Protein AF-A0A1I7SE46-F1 (afdb_monomer)

Secondary structure (DSSP, 8-state):
--PPPHHHHHHHHHHHHHHHHHHHHHHHHHHHHHHHHHHHHHHHHHHHHHHHHHHHHHHHHHHHHHHHHHHHHHHHHHHHHHHHHHHHHHHHHHHHHHHHHHHHHHHHHHHHHHHHHHHHHHHHHHHHHHHHHHHHHTS----PPPPPTTT--TTS-STT-SS---HHHHHHHTTTS-TTT-SSS-GGG-------TTT-SSS-GGG-TTTT--SS--------------------

Mean predicted aligned error: 17.61 Å

pLDDT: mean 86.03, std 17.75, range [32.47, 98.69]

Sequence (236 aa):
MSGPSTSDAIKILQRENQKLRQQLESLSAAASSSYSAQSQLEEEAQHLRETLDEARRTRRILTQDNDRCNRDIQALREALRQQQRASAEEMAQLEEQVQQLAASLRIEEDIHRQTQLRLEASEALVNSLRHNLDQEMRRPHKIPRQPCLYCSSPHHNPLDCTTVTDRAVRRQLIGDRCVNCLGSHDITGCPSRKTCLHCQAWHHTSLCPLGDSSSDLRDVPGPSRSSGPGDRYTSS

Radius of gyration: 75.97 Å; Cα contacts (8 Å, |Δi|>4): 105; chains: 1; bounding box: 142×59×197 Å

Structure (mmCIF, N/CA/C/O backbone):
data_AF-A0A1I7SE46-F1
#
_entry.id   AF-A0A1I7SE46-F1
#
loop_
_atom_site.group_PDB
_atom_site.id
_atom_site.type_symbol
_atom_site.label_atom_id
_atom_site.label_alt_id
_atom_site.label_comp_id
_atom_site.label_asym_id
_atom_site.label_entity_id
_atom_site.label_seq_id
_atom_site.pdbx_PDB_ins_code
_atom_site.Cartn_x
_atom_site.Cartn_y
_atom_site.Cartn_z
_atom_site.occupancy
_atom_site.B_iso_or_equiv
_atom_site.auth_seq_id
_atom_site.auth_comp_id
_atom_site.auth_asym_id
_atom_site.auth_atom_id
_atom_site.pdbx_PDB_model_num
ATOM 1 N N . MET A 1 1 ? -78.259 -16.997 102.651 1.00 46.22 1 MET A N 1
ATOM 2 C CA . MET A 1 1 ? -77.319 -17.609 101.686 1.00 46.22 1 MET A CA 1
ATOM 3 C C . MET A 1 1 ? -75.918 -17.302 102.176 1.00 46.22 1 MET A C 1
ATOM 5 O O . MET A 1 1 ? -75.662 -16.140 102.468 1.00 46.22 1 MET A O 1
ATOM 9 N N . SER A 1 2 ? -75.054 -18.301 102.344 1.00 51.88 2 SER A N 1
ATOM 10 C CA . SER A 1 2 ? -73.696 -18.075 102.854 1.00 51.88 2 SER A CA 1
ATOM 11 C C . SER A 1 2 ? -72.790 -17.617 101.715 1.00 51.88 2 SER A C 1
ATOM 13 O O . SER A 1 2 ? -72.585 -18.368 100.764 1.00 51.88 2 SER A O 1
ATOM 15 N N . GLY A 1 3 ? -72.275 -16.388 101.792 1.00 57.88 3 GLY A N 1
ATOM 16 C CA . GLY A 1 3 ? -71.237 -15.923 100.869 1.00 57.88 3 GLY A CA 1
ATOM 17 C C . GLY A 1 3 ? -69.944 -16.735 101.035 1.00 57.88 3 GLY A C 1
ATOM 18 O O . GLY A 1 3 ? -69.731 -17.315 102.105 1.00 57.88 3 GLY A O 1
ATOM 19 N N . PRO A 1 4 ? -69.080 -16.802 100.006 1.00 57.72 4 PRO A N 1
ATOM 20 C CA . PRO A 1 4 ? -67.806 -17.505 100.106 1.00 57.72 4 PRO A CA 1
ATOM 21 C C . PRO A 1 4 ? -66.949 -16.915 101.231 1.00 57.72 4 PRO A C 1
ATOM 23 O O . PRO A 1 4 ? -66.887 -15.697 101.405 1.00 57.72 4 PRO A O 1
ATOM 26 N N . SER A 1 5 ? -66.265 -17.782 101.980 1.00 73.00 5 SER A N 1
ATOM 27 C CA . SER A 1 5 ? -65.307 -17.347 102.997 1.00 73.00 5 SER A CA 1
ATOM 28 C C . SER A 1 5 ? -64.206 -16.505 102.350 1.00 73.00 5 SER A C 1
ATOM 30 O O . SER A 1 5 ? -63.736 -16.819 101.252 1.00 73.00 5 SER A O 1
ATOM 32 N N . THR A 1 6 ? -63.743 -15.463 103.043 1.00 78.06 6 THR A N 1
ATOM 33 C CA . THR A 1 6 ? -62.653 -14.594 102.565 1.00 78.06 6 THR A CA 1
ATOM 34 C C . THR A 1 6 ? -61.394 -15.396 102.220 1.00 78.06 6 THR A C 1
ATOM 36 O O . THR A 1 6 ? -60.708 -15.076 101.252 1.00 78.06 6 THR A O 1
ATOM 39 N N . SER A 1 7 ? -61.142 -16.499 102.936 1.00 80.75 7 SER A N 1
ATOM 40 C CA . SER A 1 7 ? -60.060 -17.450 102.645 1.00 80.75 7 SER A CA 1
ATOM 41 C C . SER A 1 7 ? -60.150 -18.060 101.239 1.00 80.75 7 SER A C 1
ATOM 43 O O . SER A 1 7 ? -59.124 -18.244 100.587 1.00 80.75 7 SER A O 1
ATOM 45 N N . ASP A 1 8 ? -61.350 -18.365 100.746 1.00 82.88 8 ASP A N 1
ATOM 46 C CA . ASP A 1 8 ? -61.536 -19.036 99.455 1.00 82.88 8 ASP A CA 1
ATOM 47 C C . ASP A 1 8 ? -61.508 -18.051 98.284 1.00 82.88 8 ASP A C 1
ATOM 49 O O . ASP A 1 8 ? -60.910 -18.351 97.250 1.00 82.88 8 ASP A O 1
ATOM 53 N N . ALA A 1 9 ? -62.025 -16.833 98.482 1.00 84.25 9 ALA A N 1
ATOM 54 C CA . ALA A 1 9 ? -61.826 -15.729 97.542 1.00 84.25 9 ALA A CA 1
ATOM 55 C C . ALA A 1 9 ? -60.326 -15.423 97.339 1.00 84.25 9 ALA A C 1
ATOM 57 O O . ALA A 1 9 ? -59.870 -15.284 96.204 1.00 84.25 9 ALA A O 1
ATOM 58 N N . ILE A 1 10 ? -59.535 -15.413 98.421 1.00 87.88 10 ILE A N 1
ATOM 59 C CA . ILE A 1 10 ? -58.074 -15.236 98.358 1.00 87.88 10 ILE A CA 1
ATOM 60 C C . ILE A 1 10 ? -57.405 -16.364 97.552 1.00 87.88 10 ILE A C 1
ATOM 62 O O . ILE A 1 10 ? -56.576 -16.076 96.690 1.00 87.88 10 ILE A O 1
ATOM 66 N N . LYS A 1 11 ? -57.784 -17.636 97.758 1.00 89.31 11 LYS A N 1
ATOM 67 C CA . LYS A 1 11 ? -57.231 -18.782 96.999 1.00 89.31 11 LYS A CA 1
ATOM 68 C C . LYS A 1 11 ? -57.543 -18.709 95.499 1.00 89.31 11 LYS A C 1
ATOM 70 O O . LYS A 1 11 ? -56.715 -19.118 94.685 1.00 89.31 11 LYS A O 1
ATOM 75 N N . ILE A 1 12 ? -58.722 -18.207 95.124 1.00 90.56 12 ILE A N 1
ATOM 76 C CA . ILE A 1 12 ? -59.104 -18.002 93.716 1.00 90.56 12 ILE A CA 1
ATOM 77 C C . ILE A 1 12 ? -58.233 -16.901 93.097 1.00 90.56 12 ILE A C 1
ATOM 79 O O . ILE A 1 12 ? -57.549 -17.156 92.105 1.00 90.56 12 ILE A O 1
ATOM 83 N N . LEU A 1 13 ? -58.153 -15.733 93.744 1.00 90.62 13 LEU A N 1
ATOM 84 C CA . LEU A 1 13 ? -57.333 -14.602 93.290 1.00 90.62 13 LEU A CA 1
ATOM 85 C C . LEU A 1 13 ? -55.835 -14.941 93.199 1.00 90.62 13 LEU A C 1
ATOM 87 O O . LEU A 1 13 ? -55.145 -14.444 92.309 1.00 90.62 13 LEU A O 1
ATOM 91 N N . GLN A 1 14 ? -55.325 -15.808 94.082 1.00 92.31 14 GLN A N 1
ATOM 92 C CA . GLN A 1 14 ? -53.953 -16.326 94.021 1.00 92.31 14 GLN A CA 1
ATOM 93 C C . GLN A 1 14 ? -53.713 -17.193 92.776 1.00 92.31 14 GLN A C 1
ATOM 95 O O . GLN A 1 14 ? -52.697 -17.016 92.103 1.00 92.31 14 GLN A O 1
ATOM 100 N N . ARG A 1 15 ? -54.652 -18.086 92.425 1.00 92.94 15 ARG A N 1
ATOM 101 C CA . ARG A 1 15 ? -54.566 -18.906 91.201 1.00 92.94 15 ARG A CA 1
ATOM 102 C C . ARG A 1 15 ? -54.644 -18.054 89.936 1.00 92.94 15 ARG A C 1
ATOM 104 O O . ARG A 1 15 ? -53.874 -18.289 89.008 1.00 92.94 15 ARG A O 1
ATOM 111 N N . GLU A 1 16 ? -55.517 -17.047 89.902 1.00 94.56 16 GLU A N 1
ATOM 112 C CA . GLU A 1 16 ? -55.574 -16.101 88.781 1.00 94.56 16 GLU A CA 1
ATOM 113 C C . GLU A 1 16 ? -54.290 -15.273 88.667 1.00 94.56 16 GLU A C 1
ATOM 115 O O . GLU A 1 16 ? -53.741 -15.170 87.574 1.00 94.56 16 GLU A O 1
ATOM 120 N N . ASN A 1 17 ? -53.733 -14.778 89.779 1.00 94.62 17 ASN A N 1
ATOM 121 C CA . ASN A 1 17 ? -52.429 -14.105 89.775 1.00 94.62 17 ASN A CA 1
ATOM 122 C C . ASN A 1 17 ? -51.312 -15.001 89.223 1.00 94.62 17 ASN A C 1
ATOM 124 O O . ASN A 1 17 ? -50.491 -14.545 88.429 1.00 94.62 17 ASN A O 1
ATOM 128 N N . GLN A 1 18 ? -51.272 -16.274 89.624 1.00 95.38 18 GLN A N 1
ATOM 129 C CA . GLN A 1 18 ? -50.264 -17.217 89.143 1.00 95.38 18 GLN A CA 1
ATOM 130 C C . GLN A 1 18 ? -50.421 -17.503 87.641 1.00 95.38 18 GLN A C 1
ATOM 132 O O . GLN A 1 18 ? -49.425 -17.511 86.918 1.00 95.38 18 GLN A O 1
ATOM 137 N N . LYS A 1 19 ? -51.661 -17.644 87.154 1.00 95.94 19 LYS A N 1
ATOM 138 C CA . LYS A 1 19 ? -51.965 -17.802 85.725 1.00 95.94 19 LYS A CA 1
ATOM 139 C C . LYS A 1 19 ? -51.580 -16.557 84.915 1.00 95.94 19 LYS A C 1
ATOM 141 O O . LYS A 1 19 ? -50.934 -16.687 83.880 1.00 95.94 19 LYS A O 1
ATOM 146 N N . LEU A 1 20 ? -51.902 -15.358 85.406 1.00 95.44 20 LEU A N 1
ATOM 147 C CA . LEU A 1 20 ? -51.529 -14.090 84.767 1.00 95.44 20 LEU A CA 1
ATOM 148 C C . LEU A 1 20 ? -50.006 -13.905 84.696 1.00 95.44 20 LEU A C 1
ATOM 150 O O . LEU A 1 20 ? -49.502 -13.456 83.671 1.00 95.44 20 LEU A O 1
ATOM 154 N N . ARG A 1 21 ? -49.260 -14.308 85.736 1.00 94.94 21 ARG A N 1
ATOM 155 C CA . ARG A 1 21 ? -47.784 -14.319 85.713 1.00 94.94 21 ARG A CA 1
ATOM 156 C C . AR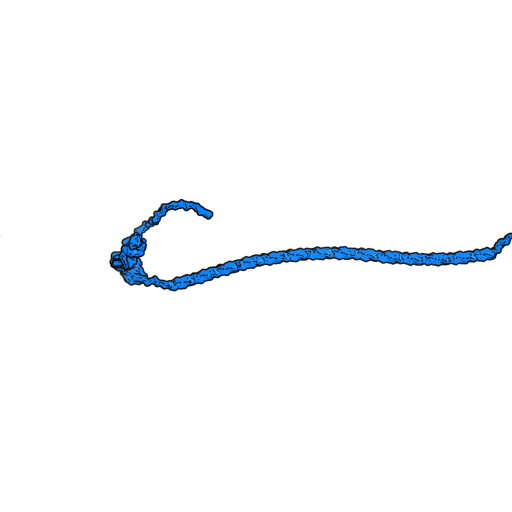G A 1 21 ? -47.235 -15.250 84.631 1.00 94.94 21 ARG A C 1
ATOM 158 O O . ARG A 1 21 ? -46.416 -14.808 83.836 1.00 94.94 21 ARG A O 1
ATOM 165 N N . GLN A 1 22 ? -47.738 -16.483 84.541 1.00 95.62 22 GLN A N 1
ATOM 166 C CA . GLN A 1 22 ? -47.347 -17.430 83.485 1.00 95.62 22 GLN A CA 1
ATOM 167 C C . GLN A 1 22 ? -47.670 -16.896 82.079 1.00 95.62 22 GLN A C 1
ATOM 169 O O . GLN A 1 22 ? -46.866 -17.041 81.160 1.00 95.62 22 GLN A O 1
ATOM 174 N N . GLN A 1 23 ? -48.817 -16.229 81.907 1.00 95.69 23 GLN A N 1
ATOM 175 C CA . GLN A 1 23 ? -49.175 -15.591 80.638 1.00 95.69 23 GLN A CA 1
ATOM 176 C C . GLN A 1 23 ? -48.222 -14.437 80.292 1.00 95.69 23 GLN A C 1
ATOM 178 O O . GLN A 1 23 ? -47.697 -14.417 79.181 1.00 95.69 23 GLN A O 1
ATOM 183 N N . LEU A 1 24 ? -47.929 -13.532 81.233 1.00 94.44 24 LEU A N 1
ATOM 184 C CA . LEU A 1 24 ? -46.951 -12.449 81.049 1.00 94.44 24 LEU A CA 1
ATOM 185 C C . LEU A 1 24 ? -45.551 -12.971 80.697 1.00 94.44 24 LEU A C 1
ATOM 187 O O . LEU A 1 24 ? -44.907 -12.430 79.803 1.00 94.44 24 LEU A O 1
ATOM 191 N N . GLU A 1 25 ? -45.094 -14.035 81.353 1.00 95.62 25 GLU A N 1
ATOM 192 C CA . GLU A 1 25 ? -43.784 -14.644 81.105 1.00 95.62 25 GLU A CA 1
ATOM 193 C C . GLU A 1 25 ? -43.715 -15.289 79.709 1.00 95.62 25 GLU A C 1
ATOM 195 O O . GLU A 1 25 ? -42.757 -15.064 78.969 1.00 95.62 25 GLU A O 1
ATOM 200 N N . SER A 1 26 ? -44.781 -15.979 79.282 1.00 95.50 26 SER A N 1
ATOM 201 C CA . SER A 1 26 ? -44.885 -16.528 77.920 1.00 95.50 26 SER A CA 1
ATOM 202 C C . SER A 1 26 ? -44.933 -15.445 76.828 1.00 95.50 26 SER A C 1
ATOM 204 O O . SER A 1 26 ? -44.277 -15.583 75.796 1.00 95.50 26 SER A O 1
ATOM 206 N N . LEU A 1 27 ? -45.640 -14.333 77.070 1.00 94.50 27 LEU A N 1
ATOM 207 C CA . LEU A 1 27 ? -45.684 -13.179 76.165 1.00 94.50 27 LEU A CA 1
ATOM 208 C C . LEU A 1 27 ? -44.334 -12.448 76.101 1.00 94.50 27 LEU A C 1
ATOM 210 O O . LEU A 1 27 ? -43.919 -12.038 75.021 1.00 94.50 27 LEU A O 1
ATOM 214 N N . SER A 1 28 ? -43.623 -12.333 77.226 1.00 95.50 28 SER A N 1
ATOM 215 C CA . SER A 1 28 ? -42.268 -11.768 77.296 1.00 95.50 28 SER A CA 1
ATOM 216 C C . SER A 1 28 ? -41.251 -12.599 76.500 1.00 95.50 28 SER A C 1
ATOM 218 O O . SER A 1 28 ? -40.465 -12.051 75.721 1.00 95.50 28 SER A O 1
ATOM 220 N N . ALA A 1 29 ? -41.311 -13.930 76.621 1.00 94.31 29 ALA A N 1
ATOM 221 C CA . ALA A 1 29 ? -40.478 -14.842 75.839 1.00 94.31 29 ALA A CA 1
ATOM 222 C C . ALA A 1 29 ? -40.781 -14.751 74.330 1.00 94.31 29 ALA A C 1
ATOM 224 O O . ALA A 1 29 ? -39.858 -14.661 73.519 1.00 94.31 29 ALA A O 1
ATOM 225 N N . ALA A 1 30 ? -42.064 -14.699 73.949 1.00 94.38 30 ALA A N 1
ATOM 226 C CA . ALA A 1 30 ? -42.477 -14.523 72.556 1.00 94.38 30 ALA A CA 1
ATOM 227 C C . ALA A 1 30 ? -42.038 -13.162 71.979 1.00 94.38 30 ALA A C 1
ATOM 229 O O . ALA A 1 30 ? -41.542 -13.107 70.854 1.00 94.38 30 ALA A O 1
ATOM 230 N N . ALA A 1 31 ? -42.150 -12.078 72.754 1.00 94.38 31 ALA A N 1
ATOM 231 C CA . ALA A 1 31 ? -41.691 -10.749 72.352 1.00 94.38 31 ALA A CA 1
ATOM 232 C C . ALA A 1 31 ? -40.164 -10.701 72.168 1.00 94.38 31 ALA A C 1
ATOM 234 O O . ALA A 1 31 ? -39.691 -10.212 71.145 1.00 94.38 31 ALA A O 1
ATOM 235 N N . SER A 1 32 ? -39.399 -11.276 73.103 1.00 94.25 32 SER A N 1
ATOM 236 C CA . SER A 1 32 ? -37.936 -11.398 72.992 1.00 94.25 32 SER A CA 1
ATOM 237 C C . SER A 1 32 ? -37.517 -12.198 71.751 1.00 94.25 32 SER A C 1
ATOM 239 O O . SER A 1 32 ? -36.617 -11.783 71.022 1.00 94.25 32 SER A O 1
ATOM 241 N N . SER A 1 33 ? -38.203 -13.311 71.462 1.00 95.12 33 SER A N 1
ATOM 242 C CA . SER A 1 33 ? -37.950 -14.110 70.257 1.00 95.12 33 SER A CA 1
ATOM 243 C C . SER A 1 33 ? -38.272 -13.330 68.974 1.00 95.12 33 SER A C 1
ATOM 245 O O . SER A 1 33 ? -37.435 -13.281 68.072 1.00 95.12 33 SER A O 1
ATOM 247 N N . SER A 1 34 ? -39.416 -12.637 68.921 1.00 96.19 34 SER A N 1
ATOM 248 C CA . SER A 1 34 ? -39.789 -11.773 67.792 1.00 96.19 34 SER A CA 1
ATOM 249 C C . SER A 1 34 ? -38.779 -10.645 67.564 1.00 96.19 34 SER A C 1
ATOM 251 O O . SER A 1 34 ? -38.426 -10.372 66.420 1.00 96.19 34 SER A O 1
ATOM 253 N N . TYR A 1 35 ? -38.276 -10.022 68.634 1.00 95.94 35 TYR A N 1
ATOM 254 C CA . TYR A 1 35 ? -37.256 -8.976 68.549 1.00 95.94 35 TYR A CA 1
ATOM 255 C C . TYR A 1 35 ? -35.925 -9.519 68.007 1.00 95.94 35 TYR A C 1
ATOM 257 O O . TYR A 1 35 ? -35.333 -8.914 67.117 1.00 95.94 35 TYR A O 1
ATOM 265 N N . SER A 1 36 ? -35.484 -10.699 68.464 1.00 95.50 36 SER A N 1
ATOM 266 C CA . SER A 1 36 ? -34.267 -11.332 67.931 1.00 95.50 36 SER A CA 1
ATOM 267 C C . SER A 1 36 ? -34.381 -11.684 66.440 1.00 95.50 36 SER A C 1
ATOM 269 O O . SER A 1 36 ? -33.437 -11.453 65.689 1.00 95.50 36 SER A O 1
ATOM 271 N N . ALA A 1 37 ? -35.554 -12.147 65.989 1.00 96.06 37 ALA A N 1
ATOM 272 C CA . ALA A 1 37 ? -35.815 -12.414 64.576 1.00 96.06 37 ALA A CA 1
ATOM 273 C C . ALA A 1 37 ? -35.859 -11.124 63.734 1.00 96.06 37 ALA A C 1
ATOM 275 O O . ALA A 1 37 ? -35.402 -11.120 62.594 1.00 96.06 37 ALA A O 1
ATOM 276 N N . GLN A 1 38 ? -36.366 -10.016 64.289 1.00 96.56 38 GLN A N 1
ATOM 277 C CA . GLN A 1 38 ? -36.317 -8.707 63.632 1.00 96.56 38 GLN A CA 1
ATOM 278 C C . GLN A 1 38 ? -34.875 -8.194 63.492 1.00 96.56 38 GLN A C 1
ATOM 280 O O . GLN A 1 38 ? -34.502 -7.814 62.387 1.00 96.56 38 GLN A O 1
ATOM 285 N N . SER A 1 39 ? -34.049 -8.272 64.545 1.00 97.06 39 SER A N 1
ATOM 286 C CA . SER A 1 39 ? -32.621 -7.894 64.486 1.00 97.06 39 SER A CA 1
ATOM 287 C C . SER A 1 39 ? -31.877 -8.665 63.392 1.00 97.06 39 SER A C 1
ATOM 289 O O . SER A 1 39 ? -31.195 -8.067 62.567 1.00 97.06 39 SER A O 1
ATOM 291 N N . GLN A 1 40 ? -32.084 -9.984 63.316 1.00 97.06 40 GLN A N 1
ATOM 292 C CA . GLN A 1 40 ? -31.460 -10.834 62.296 1.00 97.06 40 GLN A CA 1
ATOM 293 C C . GLN A 1 40 ? -31.883 -10.450 60.870 1.00 97.06 40 GLN A C 1
ATOM 295 O O . GLN A 1 40 ? -31.039 -10.368 59.980 1.00 97.06 40 GLN A O 1
ATOM 300 N N . LEU A 1 41 ? -33.168 -10.154 60.647 1.00 97.00 41 LEU A N 1
ATOM 301 C CA . LEU A 1 41 ? -33.661 -9.693 59.344 1.00 97.00 41 LEU A CA 1
ATOM 302 C C . LEU A 1 41 ? -33.144 -8.292 58.975 1.00 97.00 41 LEU A C 1
ATOM 304 O O . LEU A 1 41 ? -32.941 -8.012 57.794 1.00 97.00 41 LEU A O 1
ATOM 308 N N . GLU A 1 42 ? -32.918 -7.411 59.952 1.00 97.62 42 GLU A N 1
ATOM 309 C CA . GLU A 1 42 ? -32.307 -6.095 59.730 1.00 97.62 42 GLU A CA 1
ATOM 310 C C . GLU A 1 42 ? -30.808 -6.211 59.395 1.00 97.62 42 GLU A C 1
ATOM 312 O O . GLU A 1 42 ? -30.347 -5.564 58.451 1.00 97.62 42 GLU A O 1
ATOM 317 N N . GLU A 1 43 ? -30.074 -7.097 60.075 1.00 97.88 43 GLU A N 1
ATOM 318 C CA . GLU A 1 43 ? -28.672 -7.435 59.784 1.00 97.88 43 GLU A CA 1
ATOM 319 C C . GLU A 1 43 ? -28.508 -8.051 58.379 1.00 97.88 43 GLU A C 1
ATOM 321 O O . GLU A 1 43 ? -27.690 -7.575 57.584 1.00 97.88 43 GLU A O 1
ATOM 326 N N . GLU A 1 44 ? -29.332 -9.043 58.011 1.00 97.94 44 GLU A N 1
ATOM 327 C CA . GLU A 1 44 ? -29.348 -9.617 56.656 1.00 97.94 44 GLU A CA 1
ATOM 328 C C . GLU A 1 44 ? -29.697 -8.562 55.595 1.00 97.94 44 GLU A C 1
ATOM 330 O O . GLU A 1 44 ? -29.036 -8.468 54.554 1.00 97.94 44 GLU A O 1
ATOM 335 N N . ALA A 1 45 ? -30.702 -7.719 55.857 1.00 97.94 45 ALA A N 1
ATOM 336 C CA . ALA A 1 45 ? -31.093 -6.647 54.948 1.00 97.94 45 ALA A CA 1
ATOM 337 C C . ALA A 1 45 ? -30.001 -5.576 54.789 1.00 97.94 45 ALA A C 1
ATOM 339 O O . ALA A 1 45 ? -29.896 -4.986 53.709 1.00 97.94 45 ALA A O 1
ATOM 340 N N . GLN A 1 46 ? -29.181 -5.320 55.813 1.00 98.06 46 GLN A N 1
ATOM 341 C CA . GLN A 1 46 ? -28.015 -4.446 55.699 1.00 98.06 46 GLN A CA 1
ATOM 342 C C . GLN A 1 46 ? -26.905 -5.102 54.864 1.00 98.06 46 GLN A C 1
ATOM 344 O O . GLN A 1 46 ? -26.459 -4.501 53.884 1.00 98.06 46 GLN A O 1
ATOM 349 N N . HIS A 1 47 ? -26.526 -6.347 55.162 1.00 98.44 47 HIS A N 1
ATOM 350 C CA . HIS A 1 47 ? -25.507 -7.080 54.400 1.00 98.44 47 HIS A CA 1
ATOM 351 C C . HIS A 1 47 ? -25.858 -7.187 52.900 1.00 98.44 47 HIS A C 1
ATOM 353 O O . HIS A 1 47 ? -25.005 -7.002 52.024 1.00 98.44 47 HIS A O 1
ATOM 359 N N . LEU A 1 48 ? -27.138 -7.404 52.574 1.00 98.38 48 LEU A N 1
ATOM 360 C CA . LEU A 1 48 ? -27.628 -7.408 51.192 1.00 98.38 48 LEU A CA 1
ATOM 361 C C . LEU A 1 48 ? -27.533 -6.029 50.513 1.00 98.38 48 LEU A C 1
ATOM 363 O O . LEU A 1 48 ? -27.232 -5.969 49.319 1.00 98.38 48 LEU A O 1
ATOM 367 N N . ARG A 1 49 ? -27.741 -4.919 51.238 1.00 98.38 49 ARG A N 1
ATOM 368 C CA . ARG A 1 49 ? -27.541 -3.555 50.700 1.00 98.38 49 ARG A CA 1
ATOM 369 C C . ARG A 1 49 ? -26.070 -3.281 50.410 1.00 98.38 49 ARG A C 1
ATOM 371 O O . ARG A 1 49 ? -25.753 -2.792 49.330 1.00 98.38 49 ARG A O 1
ATOM 378 N N . GLU A 1 50 ? -25.181 -3.635 51.334 1.00 98.25 50 GLU A N 1
ATOM 379 C CA . GLU A 1 50 ? -23.733 -3.455 51.179 1.00 98.25 50 GLU A CA 1
ATOM 380 C C . GLU A 1 50 ? -23.192 -4.269 49.992 1.00 98.25 50 GLU A C 1
ATOM 382 O O . GLU A 1 50 ? -22.465 -3.731 49.151 1.00 98.25 50 GLU A O 1
ATOM 387 N N . THR A 1 51 ? -23.647 -5.519 49.850 1.00 98.44 51 THR A N 1
ATOM 388 C CA . THR A 1 51 ? -23.357 -6.390 48.697 1.00 98.44 51 THR A CA 1
ATOM 389 C C . THR A 1 51 ? -23.876 -5.796 47.381 1.00 98.44 51 THR A C 1
ATOM 391 O O . THR A 1 51 ? -23.162 -5.770 46.375 1.00 98.44 51 THR A O 1
ATOM 394 N N . LEU A 1 52 ? -25.112 -5.280 47.371 1.00 98.50 52 LEU A N 1
ATOM 395 C CA . LEU A 1 52 ? -25.715 -4.640 46.199 1.00 98.50 52 LEU A CA 1
ATOM 396 C C . LEU A 1 52 ? -24.943 -3.380 45.782 1.00 98.50 52 LEU A C 1
ATOM 398 O O . LEU A 1 52 ? -24.749 -3.145 44.587 1.00 98.50 52 LEU A O 1
ATOM 402 N N . ASP A 1 53 ? -24.501 -2.570 46.745 1.00 98.25 53 ASP A N 1
ATOM 403 C CA . ASP A 1 53 ? -23.728 -1.361 46.478 1.00 98.25 53 ASP A CA 1
ATOM 404 C C . ASP A 1 53 ? -22.280 -1.650 46.067 1.00 98.25 53 ASP A C 1
ATOM 406 O O . ASP A 1 53 ? -21.750 -0.903 45.242 1.00 98.25 53 ASP A O 1
ATOM 410 N N . GLU A 1 54 ? -21.671 -2.757 46.505 1.00 98.38 54 GLU A N 1
ATOM 411 C CA . GLU A 1 54 ? -20.418 -3.235 45.907 1.00 98.38 54 GLU A CA 1
ATOM 412 C C . GLU A 1 54 ? -20.626 -3.666 44.454 1.00 98.38 54 GLU A C 1
ATOM 414 O O . GLU A 1 54 ? -19.986 -3.115 43.565 1.00 98.38 54 GLU A O 1
ATOM 419 N N . ALA A 1 55 ? -21.609 -4.523 44.161 1.00 98.31 55 ALA A N 1
ATOM 420 C CA . ALA A 1 55 ? -21.910 -4.915 42.781 1.00 98.31 55 ALA A CA 1
ATOM 421 C C . ALA A 1 55 ? -22.211 -3.699 41.872 1.00 98.31 55 ALA A C 1
ATOM 423 O O . ALA A 1 55 ? -21.836 -3.669 40.695 1.00 98.31 55 ALA A O 1
ATOM 424 N N . ARG A 1 56 ? -22.837 -2.643 42.418 1.00 98.56 56 ARG A N 1
ATOM 425 C CA . ARG A 1 56 ? -23.028 -1.348 41.739 1.00 98.56 56 ARG A CA 1
ATOM 426 C C . ARG A 1 56 ? -21.723 -0.566 41.546 1.00 98.56 56 ARG A C 1
ATOM 428 O O . ARG A 1 56 ? -21.637 0.144 40.543 1.00 98.56 56 ARG A O 1
ATOM 435 N N . ARG A 1 57 ? -20.741 -0.649 42.453 1.00 98.56 57 ARG A N 1
ATOM 436 C CA . ARG A 1 57 ? -19.389 -0.078 42.282 1.00 98.56 57 ARG A CA 1
ATOM 437 C C . ARG A 1 57 ? -18.621 -0.841 41.205 1.00 98.56 57 ARG A C 1
ATOM 439 O O . ARG A 1 57 ? -18.234 -0.223 40.212 1.00 98.56 57 ARG A O 1
ATOM 446 N N . THR A 1 58 ? -18.512 -2.167 41.319 1.00 98.44 58 THR A N 1
ATOM 447 C CA . THR A 1 58 ? -17.825 -3.026 40.338 1.00 98.44 58 THR A CA 1
ATOM 448 C C . THR A 1 58 ? -18.375 -2.813 38.925 1.00 98.44 58 THR A C 1
ATOM 450 O O . THR A 1 58 ? -17.611 -2.620 37.981 1.00 98.44 58 THR A O 1
ATOM 453 N N . ARG A 1 59 ? -19.708 -2.742 38.767 1.00 98.62 59 ARG A N 1
ATOM 454 C CA . ARG A 1 59 ? -20.340 -2.498 37.461 1.00 98.62 59 ARG A CA 1
ATOM 455 C C . ARG A 1 59 ? -19.945 -1.154 36.840 1.00 98.62 59 ARG A C 1
ATOM 457 O O . ARG A 1 59 ? -19.753 -1.107 35.632 1.00 98.62 59 ARG A O 1
ATOM 464 N N . ARG A 1 60 ? -19.803 -0.075 37.626 1.00 98.56 60 ARG A N 1
ATOM 465 C CA . ARG A 1 60 ? -19.369 1.242 37.105 1.00 98.56 60 ARG A CA 1
ATOM 466 C C . ARG A 1 60 ? -17.934 1.195 36.585 1.00 98.56 60 ARG A C 1
ATOM 468 O O . ARG A 1 60 ? -17.677 1.748 35.521 1.00 98.56 60 ARG A O 1
ATOM 475 N N . ILE A 1 61 ? -17.038 0.523 37.310 1.00 98.50 61 ILE A N 1
ATOM 476 C CA . ILE A 1 61 ? -15.632 0.342 36.913 1.00 98.50 61 ILE A CA 1
ATOM 477 C C . ILE A 1 61 ? -15.575 -0.423 35.583 1.00 98.50 61 ILE A C 1
ATOM 479 O O . ILE A 1 61 ? -15.026 0.078 34.607 1.00 98.50 61 ILE A O 1
ATOM 483 N N . LEU A 1 62 ? -16.267 -1.566 35.495 1.00 98.44 62 LEU A N 1
ATOM 484 C CA . LEU A 1 62 ? -16.341 -2.364 34.266 1.00 98.44 62 LEU A CA 1
ATOM 485 C C . LEU A 1 62 ? -16.943 -1.595 33.076 1.00 98.44 62 LEU A C 1
ATOM 487 O O . LEU A 1 62 ? -16.508 -1.802 31.946 1.00 98.44 62 LEU A O 1
ATOM 491 N N . THR A 1 63 ? -17.904 -0.687 33.292 1.00 98.44 63 THR A N 1
ATOM 492 C CA . THR A 1 63 ? -18.379 0.219 32.229 1.00 98.44 63 THR A CA 1
ATOM 493 C C . THR A 1 63 ? -17.277 1.182 31.781 1.00 98.44 63 THR A C 1
ATOM 495 O O . THR A 1 63 ? -17.009 1.271 30.587 1.00 98.44 63 THR A O 1
ATOM 498 N N . GLN A 1 64 ? -16.592 1.851 32.714 1.00 98.44 64 GLN A N 1
ATOM 499 C CA . GLN A 1 64 ? -15.532 2.818 32.399 1.00 98.44 64 GLN A CA 1
ATOM 500 C C . GLN A 1 64 ? -14.336 2.185 31.671 1.00 98.44 64 GLN A C 1
ATOM 502 O O . GLN A 1 64 ? -13.780 2.803 30.760 1.00 98.44 64 GLN A O 1
ATOM 507 N N . ASP A 1 65 ? -13.961 0.957 32.032 1.00 98.50 65 ASP A N 1
ATOM 508 C CA . ASP A 1 65 ? -12.867 0.232 31.381 1.00 98.50 65 ASP A CA 1
ATOM 509 C C . ASP A 1 65 ? -13.280 -0.388 30.038 1.00 98.50 65 ASP A C 1
ATOM 511 O O . ASP A 1 65 ? -12.470 -0.414 29.111 1.00 98.50 65 ASP A O 1
ATOM 515 N N . ASN A 1 66 ? -14.547 -0.778 29.864 1.00 98.31 66 ASN A N 1
ATOM 516 C CA . ASN A 1 66 ? -15.093 -1.109 28.544 1.00 98.31 66 ASN A CA 1
ATOM 517 C C . ASN A 1 66 ? -15.089 0.132 27.630 1.00 98.31 66 ASN A C 1
ATOM 519 O O . ASN A 1 66 ? -14.608 0.072 26.500 1.00 98.31 66 ASN A O 1
ATOM 523 N N . ASP A 1 67 ? -15.531 1.292 28.121 1.00 98.31 67 ASP A N 1
ATOM 524 C CA . ASP A 1 67 ? -15.487 2.555 27.371 1.00 98.31 67 ASP A CA 1
ATOM 525 C C . ASP A 1 67 ? -14.047 2.974 27.022 1.00 98.31 67 ASP A C 1
ATOM 527 O O . ASP A 1 67 ? -13.805 3.525 25.946 1.00 98.31 67 ASP A O 1
ATOM 531 N N . ARG A 1 68 ? -13.077 2.704 27.908 1.00 98.56 68 ARG A N 1
ATOM 532 C CA . ARG A 1 68 ? -11.638 2.886 27.650 1.00 98.56 68 ARG A CA 1
ATOM 533 C C . ARG A 1 68 ? -11.171 1.965 26.525 1.00 98.56 68 ARG A C 1
ATOM 535 O O . ARG A 1 68 ? -10.734 2.462 25.492 1.00 98.56 68 ARG A O 1
ATOM 542 N N . CYS A 1 69 ? -11.376 0.658 26.676 1.00 98.62 69 CYS A N 1
ATOM 543 C CA . CYS A 1 69 ? -10.989 -0.348 25.692 1.00 98.62 69 CYS A CA 1
ATOM 544 C C . CYS A 1 69 ? -11.601 -0.072 24.305 1.00 98.62 69 CYS A C 1
ATOM 546 O O . CYS A 1 69 ? -10.914 -0.187 23.293 1.00 98.62 69 CYS A O 1
ATOM 548 N N . ASN A 1 70 ? -12.858 0.381 24.237 1.00 98.50 70 ASN A N 1
ATOM 549 C CA . ASN A 1 70 ? -13.492 0.763 22.973 1.00 98.50 70 ASN A CA 1
ATOM 550 C C . ASN A 1 70 ? -12.825 1.977 22.303 1.00 98.50 70 ASN A C 1
ATOM 552 O O . ASN A 1 70 ? -12.683 1.972 21.079 1.00 98.50 70 ASN A O 1
ATOM 556 N N . ARG A 1 71 ? -12.380 2.988 23.067 1.00 98.56 71 ARG A N 1
ATOM 557 C CA . ARG A 1 71 ? -11.590 4.111 22.524 1.00 98.56 71 ARG A CA 1
ATOM 558 C C . ARG A 1 71 ? -10.221 3.644 22.033 1.00 98.56 71 ARG A C 1
ATOM 560 O O . ARG A 1 71 ? -9.830 3.999 20.925 1.00 98.56 71 ARG A O 1
ATOM 567 N N . ASP A 1 72 ? -9.541 2.797 22.799 1.00 98.50 72 ASP A N 1
ATOM 568 C CA . ASP A 1 72 ? -8.219 2.271 22.440 1.00 98.50 72 ASP A CA 1
ATOM 569 C C . ASP A 1 72 ? -8.296 1.410 21.160 1.00 98.50 72 ASP A C 1
ATOM 571 O O . ASP A 1 72 ? -7.500 1.572 20.234 1.00 98.50 72 ASP A O 1
ATOM 575 N N . ILE A 1 73 ? -9.330 0.567 21.035 1.00 98.69 73 ILE A N 1
ATOM 576 C CA . ILE A 1 73 ? -9.635 -0.210 19.822 1.00 98.69 73 ILE A CA 1
ATOM 577 C C . ILE A 1 73 ? -9.967 0.702 18.629 1.00 98.69 73 ILE A C 1
ATOM 579 O O . ILE A 1 73 ? -9.586 0.389 17.499 1.00 98.69 73 ILE A O 1
ATOM 583 N N . GLN A 1 74 ? -10.675 1.817 18.835 1.00 98.50 74 GLN A N 1
ATOM 584 C CA . GLN A 1 74 ? -10.942 2.791 17.769 1.00 98.50 74 GLN A CA 1
ATOM 585 C C . GLN A 1 74 ? -9.652 3.474 17.296 1.00 98.50 74 GLN A C 1
ATOM 587 O O . GLN A 1 74 ? -9.411 3.505 16.089 1.00 98.50 74 GLN A O 1
ATOM 592 N N . ALA A 1 75 ? -8.796 3.920 18.220 1.00 98.56 75 ALA A N 1
ATOM 593 C CA . ALA A 1 75 ? -7.505 4.531 17.908 1.00 98.56 75 ALA A CA 1
ATOM 594 C C . ALA A 1 75 ? -6.574 3.564 17.154 1.00 98.56 75 ALA A C 1
ATOM 596 O O . ALA A 1 75 ? -6.027 3.924 16.113 1.00 98.56 75 ALA A O 1
ATOM 597 N N . LEU A 1 76 ? -6.464 2.304 17.595 1.00 98.69 76 LEU A N 1
ATOM 598 C CA . LEU A 1 76 ? -5.686 1.269 16.897 1.00 98.69 76 LEU A CA 1
ATOM 599 C C . LEU 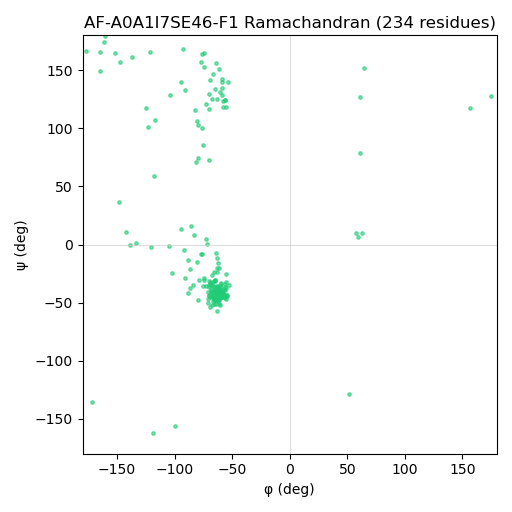A 1 76 ? -6.224 0.984 15.484 1.00 98.69 76 LEU A C 1
ATOM 601 O O . LEU A 1 76 ? -5.448 0.831 14.541 1.00 98.69 76 LEU A O 1
ATOM 605 N N . ARG A 1 77 ? -7.553 0.960 15.305 1.00 98.62 77 ARG A N 1
ATOM 606 C CA . ARG A 1 77 ? -8.190 0.820 13.981 1.00 98.62 77 ARG A CA 1
ATOM 607 C C . ARG A 1 77 ? -7.977 2.037 13.085 1.00 98.62 77 ARG A C 1
ATOM 609 O O . ARG A 1 77 ? -8.060 1.900 11.867 1.00 98.62 77 ARG A O 1
ATOM 616 N N . GLU A 1 78 ? -7.771 3.226 13.638 1.00 98.62 78 GLU A N 1
ATOM 617 C CA . GLU A 1 78 ? -7.429 4.410 12.852 1.00 98.62 78 GLU A CA 1
ATOM 618 C C . GLU A 1 78 ? -5.947 4.419 12.469 1.00 98.62 78 GLU A C 1
ATOM 620 O O . GLU A 1 78 ? -5.645 4.530 11.282 1.00 98.62 78 GLU A O 1
ATOM 625 N N . ALA A 1 79 ? -5.045 4.175 13.423 1.00 98.56 79 ALA A N 1
ATOM 626 C CA . ALA A 1 79 ? -3.610 4.046 13.177 1.00 98.56 79 ALA A CA 1
ATOM 627 C C . ALA A 1 79 ? -3.301 2.985 12.102 1.00 98.56 79 ALA A C 1
ATOM 629 O O . ALA A 1 79 ? -2.538 3.254 11.178 1.00 98.56 79 ALA A O 1
ATOM 630 N N . LEU A 1 80 ? -3.969 1.823 12.142 1.00 98.69 80 LEU A N 1
ATOM 631 C CA . LEU A 1 80 ? -3.825 0.787 11.113 1.00 98.69 80 LEU A CA 1
ATOM 632 C C . LEU A 1 80 ? -4.256 1.270 9.715 1.00 98.69 80 LEU A C 1
ATOM 634 O O . LEU A 1 80 ? -3.596 0.953 8.731 1.00 98.69 80 LEU A O 1
ATOM 638 N N . ARG A 1 81 ? -5.330 2.066 9.603 1.00 98.62 81 ARG A N 1
ATOM 639 C CA . ARG A 1 81 ? -5.762 2.642 8.312 1.00 98.62 81 ARG A CA 1
ATOM 640 C C . ARG A 1 81 ? -4.795 3.711 7.809 1.00 98.62 81 ARG A C 1
ATOM 642 O O . ARG A 1 81 ? -4.593 3.815 6.604 1.00 98.62 81 ARG A O 1
ATOM 649 N N . GLN A 1 82 ? -4.222 4.509 8.710 1.00 98.50 82 GLN A N 1
ATOM 650 C CA . GLN A 1 82 ? -3.198 5.500 8.370 1.00 98.50 82 GLN A CA 1
ATOM 651 C C . GLN A 1 82 ? -1.922 4.800 7.872 1.00 98.50 82 GLN A C 1
ATOM 653 O O . GLN A 1 82 ? -1.427 5.143 6.802 1.00 98.50 82 GLN A O 1
ATOM 658 N N . GLN A 1 83 ? -1.470 3.747 8.564 1.00 98.44 83 GLN A N 1
ATOM 659 C CA . GLN A 1 83 ? -0.349 2.906 8.135 1.00 98.44 83 GLN A CA 1
ATOM 660 C C . GLN A 1 83 ? -0.607 2.252 6.768 1.00 98.44 83 GLN A C 1
ATOM 662 O O . GLN A 1 83 ? 0.258 2.301 5.901 1.00 98.44 83 GLN A O 1
ATOM 667 N N . GLN A 1 84 ? -1.803 1.690 6.547 1.00 98.56 84 GLN A N 1
ATOM 668 C CA . GLN A 1 84 ? -2.180 1.088 5.262 1.00 98.56 84 GLN A CA 1
ATOM 669 C C . GLN A 1 84 ? -2.145 2.098 4.105 1.00 98.56 84 GLN A C 1
ATOM 671 O O . GLN A 1 84 ? -1.672 1.755 3.022 1.00 98.56 84 GLN A O 1
ATOM 676 N N . ARG A 1 85 ? -2.599 3.341 4.328 1.00 98.50 85 ARG A N 1
ATOM 677 C CA . ARG A 1 85 ? -2.502 4.424 3.333 1.00 98.50 85 ARG A CA 1
ATOM 678 C C . ARG A 1 85 ? -1.053 4.784 3.031 1.00 98.50 85 ARG A C 1
ATOM 680 O O . ARG A 1 85 ? -0.675 4.729 1.869 1.00 98.50 85 ARG A O 1
ATOM 687 N N . ALA A 1 86 ? -0.241 5.033 4.060 1.00 98.31 86 ALA A N 1
ATOM 688 C CA . ALA A 1 86 ? 1.181 5.331 3.891 1.00 98.31 86 ALA A CA 1
ATOM 689 C C . ALA A 1 86 ? 1.902 4.225 3.097 1.00 98.31 86 ALA A C 1
ATOM 691 O O . ALA A 1 86 ? 2.560 4.521 2.107 1.00 98.31 86 ALA A O 1
ATOM 692 N N . SER A 1 87 ? 1.679 2.947 3.429 1.00 98.38 87 SER A N 1
ATOM 693 C CA . SER A 1 87 ? 2.274 1.832 2.677 1.00 98.38 87 SER A CA 1
ATOM 694 C C . SER A 1 87 ? 1.780 1.727 1.227 1.00 98.38 87 SER A C 1
ATOM 696 O O . SER A 1 87 ? 2.529 1.294 0.358 1.00 98.38 87 SER A O 1
ATOM 698 N N . ALA A 1 88 ? 0.538 2.132 0.936 1.00 98.38 88 ALA A N 1
ATOM 699 C CA . ALA A 1 88 ? 0.014 2.159 -0.430 1.00 98.38 88 ALA A CA 1
ATOM 700 C C . ALA A 1 88 ? 0.580 3.341 -1.241 1.00 98.38 88 ALA A C 1
ATOM 702 O O . ALA A 1 88 ? 0.846 3.197 -2.431 1.00 98.38 88 ALA A O 1
ATOM 703 N N . GLU A 1 89 ? 0.803 4.487 -0.595 1.00 98.44 89 GLU A N 1
ATOM 704 C CA . GLU A 1 89 ? 1.463 5.660 -1.180 1.00 98.44 89 GLU A CA 1
ATOM 705 C C . GLU A 1 89 ? 2.952 5.376 -1.464 1.00 98.44 89 GLU A C 1
ATOM 707 O O . GLU A 1 89 ? 3.435 5.694 -2.549 1.00 98.44 89 GLU A O 1
ATOM 712 N N . GLU A 1 90 ? 3.657 4.703 -0.548 1.00 98.38 90 GLU A N 1
ATOM 713 C CA . GLU A 1 90 ? 5.028 4.206 -0.747 1.00 98.38 90 GLU A CA 1
ATOM 714 C C . GLU A 1 90 ? 5.105 3.173 -1.885 1.00 98.38 90 GLU A C 1
ATOM 716 O O . GLU A 1 90 ? 5.968 3.281 -2.758 1.00 98.38 90 GLU A O 1
ATOM 721 N N . MET A 1 91 ? 4.183 2.200 -1.931 1.00 98.38 91 MET A N 1
ATOM 722 C CA . MET A 1 91 ? 4.118 1.226 -3.028 1.00 98.38 91 MET A CA 1
ATOM 723 C C . MET A 1 91 ? 3.873 1.897 -4.383 1.00 98.38 91 MET A C 1
ATOM 725 O O . MET A 1 91 ? 4.579 1.583 -5.337 1.00 98.38 91 MET A O 1
ATOM 729 N N . ALA A 1 92 ? 2.937 2.847 -4.474 1.00 98.44 92 ALA A N 1
ATOM 730 C CA . ALA A 1 92 ? 2.658 3.562 -5.720 1.00 98.44 92 ALA A CA 1
ATOM 731 C C . ALA A 1 92 ? 3.877 4.364 -6.218 1.00 98.44 92 ALA A C 1
ATOM 733 O O . ALA A 1 92 ? 4.173 4.356 -7.413 1.00 98.44 92 ALA A O 1
ATOM 734 N N . GLN A 1 93 ? 4.630 4.999 -5.311 1.00 98.56 93 GLN A N 1
ATOM 735 C CA . GLN A 1 93 ? 5.879 5.694 -5.653 1.00 98.56 93 GLN A CA 1
ATOM 736 C C . GLN A 1 93 ? 6.960 4.729 -6.164 1.00 98.56 93 GLN A C 1
ATOM 738 O O . GLN A 1 93 ? 7.665 5.046 -7.122 1.00 98.56 93 GLN A O 1
ATOM 743 N N . LEU A 1 94 ? 7.088 3.544 -5.558 1.00 98.44 94 LEU A N 1
ATOM 744 C CA . LEU A 1 94 ? 8.028 2.512 -6.010 1.00 98.44 94 LEU A CA 1
ATOM 745 C C . LEU A 1 94 ? 7.618 1.915 -7.366 1.00 98.44 94 LEU A C 1
ATOM 747 O O . LEU A 1 94 ? 8.475 1.713 -8.225 1.00 98.44 94 LEU A O 1
ATOM 751 N N . GLU A 1 95 ? 6.324 1.683 -7.597 1.00 98.50 95 GLU A N 1
ATOM 752 C CA . GLU A 1 95 ? 5.799 1.245 -8.896 1.00 98.50 95 GLU A CA 1
ATOM 753 C C . GLU A 1 95 ? 6.046 2.288 -9.996 1.00 98.50 95 GLU A C 1
ATOM 755 O O . GLU A 1 95 ? 6.422 1.916 -11.111 1.00 98.50 95 GLU A O 1
ATOM 760 N N . GLU A 1 96 ? 5.901 3.584 -9.698 1.00 98.56 96 GLU A N 1
ATOM 761 C CA . GLU A 1 96 ? 6.236 4.655 -10.642 1.00 98.56 96 GLU A CA 1
ATOM 762 C C . GLU A 1 96 ? 7.745 4.695 -10.934 1.00 98.56 96 GLU A C 1
ATOM 764 O O . GLU A 1 96 ? 8.141 4.712 -12.099 1.00 98.56 96 GLU A O 1
ATOM 769 N N . GLN A 1 97 ? 8.603 4.625 -9.910 1.00 98.44 97 GLN A N 1
ATOM 770 C CA . GLN A 1 97 ? 10.063 4.588 -10.090 1.00 98.44 97 GLN A CA 1
ATOM 771 C C . GLN A 1 97 ? 10.511 3.387 -10.937 1.00 98.44 97 GLN A C 1
ATOM 773 O O . GLN A 1 97 ? 11.351 3.538 -11.825 1.00 98.44 97 GLN A O 1
ATOM 778 N N . VAL A 1 98 ? 9.924 2.204 -10.727 1.00 98.56 98 VAL A N 1
ATOM 779 C CA . VAL A 1 98 ? 10.195 1.013 -11.551 1.00 98.56 98 VAL A CA 1
ATOM 780 C C . VAL A 1 98 ? 9.762 1.228 -13.005 1.00 98.56 98 VAL A C 1
ATOM 782 O O . VAL A 1 98 ? 10.497 0.846 -13.918 1.00 98.56 98 VAL A O 1
ATOM 785 N N . GLN A 1 99 ? 8.623 1.883 -13.253 1.00 98.56 99 GLN A N 1
ATOM 786 C CA . GLN A 1 99 ? 8.182 2.231 -14.610 1.00 98.56 99 GLN A CA 1
ATOM 787 C C . GLN A 1 99 ? 9.106 3.261 -15.280 1.00 98.56 99 GLN A C 1
ATOM 789 O O . GLN A 1 99 ? 9.467 3.082 -16.445 1.00 98.56 99 GLN A O 1
ATOM 794 N N . GLN A 1 100 ? 9.537 4.297 -14.553 1.00 98.50 100 GLN A N 1
ATOM 795 C CA . GLN A 1 100 ? 10.482 5.306 -15.043 1.00 98.50 100 GLN A CA 1
ATOM 796 C C . GLN A 1 100 ? 11.843 4.678 -15.399 1.00 98.50 100 GLN A C 1
ATOM 798 O O . GLN A 1 100 ? 12.366 4.911 -16.491 1.00 98.50 100 GLN A O 1
ATOM 803 N N . LEU A 1 101 ? 12.389 3.815 -14.532 1.00 98.50 101 LEU A N 1
ATOM 804 C CA . LEU A 1 101 ? 13.638 3.086 -14.786 1.00 98.50 101 LEU A CA 1
ATOM 805 C C . LEU A 1 101 ? 13.513 2.126 -15.979 1.00 98.50 101 LEU A C 1
ATOM 807 O O . LEU A 1 101 ? 14.397 2.093 -16.834 1.00 98.50 101 LEU A O 1
ATOM 811 N N . ALA A 1 102 ? 12.400 1.394 -16.093 1.00 98.50 102 ALA A N 1
ATOM 812 C CA . ALA A 1 102 ? 12.142 0.511 -17.232 1.00 98.50 102 ALA A CA 1
ATOM 813 C C . ALA A 1 102 ? 11.982 1.278 -18.559 1.00 98.50 102 ALA A C 1
ATOM 815 O O . ALA A 1 102 ? 12.353 0.762 -19.614 1.00 98.50 102 ALA A O 1
ATOM 816 N N . ALA A 1 103 ? 11.456 2.507 -18.528 1.00 98.38 103 ALA A N 1
ATOM 817 C CA . ALA A 1 103 ? 11.418 3.387 -19.694 1.00 98.38 103 ALA A CA 1
ATOM 818 C C . ALA A 1 103 ? 12.821 3.897 -20.071 1.00 98.38 103 ALA A C 1
ATOM 820 O O . ALA A 1 103 ? 13.180 3.855 -21.247 1.00 98.38 103 ALA A O 1
ATOM 821 N N . SER A 1 104 ? 13.633 4.305 -19.087 1.00 98.56 104 SER A N 1
ATOM 822 C CA . SER A 1 104 ? 15.022 4.738 -19.307 1.00 98.56 104 SER A CA 1
ATOM 823 C C . SER A 1 104 ? 15.876 3.625 -19.919 1.00 98.56 104 SER A C 1
ATOM 825 O O . SER A 1 104 ? 16.563 3.855 -20.912 1.00 98.56 104 SER A O 1
ATOM 827 N N . LEU A 1 105 ? 15.773 2.397 -19.394 1.00 98.50 105 LEU A N 1
ATOM 828 C CA . LEU A 1 105 ? 16.524 1.245 -19.898 1.00 98.50 105 LEU A CA 1
ATOM 829 C C . LEU A 1 105 ? 16.216 0.954 -21.375 1.00 98.50 105 LEU A C 1
ATOM 831 O O . LEU A 1 105 ? 17.137 0.762 -22.159 1.00 98.50 105 LEU A O 1
ATOM 835 N N . ARG A 1 106 ? 14.941 1.002 -21.788 1.00 98.50 106 ARG A N 1
ATOM 836 C CA . ARG A 1 106 ? 14.551 0.811 -23.201 1.00 98.50 106 ARG A CA 1
ATOM 837 C C . ARG A 1 106 ? 15.157 1.868 -24.127 1.00 98.50 106 ARG A C 1
ATOM 839 O O . ARG A 1 106 ? 15.534 1.554 -25.253 1.00 98.50 106 ARG A O 1
ATOM 846 N N . ILE A 1 107 ? 15.258 3.113 -23.658 1.00 98.38 107 ILE A N 1
ATOM 847 C CA . ILE A 1 107 ? 15.888 4.205 -24.412 1.00 98.38 107 ILE A CA 1
ATOM 848 C C . ILE A 1 107 ? 17.394 3.938 -24.562 1.00 98.38 107 ILE A C 1
ATOM 850 O O . ILE A 1 107 ? 17.928 4.082 -25.661 1.00 98.38 107 ILE A O 1
ATOM 854 N N . GLU A 1 108 ? 18.072 3.486 -23.505 1.00 98.38 108 GLU A N 1
ATOM 855 C CA . GLU A 1 108 ? 19.487 3.091 -23.566 1.00 98.38 108 GLU A CA 1
ATOM 856 C C . GLU A 1 108 ? 19.720 1.871 -24.477 1.00 98.38 108 GLU A C 1
ATOM 858 O O . GLU A 1 108 ? 20.648 1.885 -25.287 1.00 98.38 108 GLU A O 1
ATOM 863 N N . GLU A 1 109 ? 18.852 0.856 -24.426 1.00 98.12 109 GLU A N 1
ATOM 864 C CA . GLU A 1 109 ? 18.882 -0.318 -25.312 1.00 98.12 109 GLU A CA 1
ATOM 865 C C . GLU A 1 109 ? 18.717 0.065 -26.793 1.00 98.12 109 GLU A C 1
ATOM 867 O O . GLU A 1 109 ? 19.448 -0.439 -27.652 1.00 98.12 109 GLU A O 1
ATOM 872 N N . ASP A 1 110 ? 17.786 0.968 -27.114 1.00 98.44 110 ASP A N 1
ATOM 873 C CA . ASP A 1 110 ? 17.578 1.467 -28.477 1.00 98.44 110 ASP A CA 1
ATOM 874 C C . ASP A 1 110 ? 18.759 2.334 -28.956 1.00 98.44 110 ASP A C 1
ATOM 876 O O . ASP A 1 110 ? 19.210 2.174 -30.095 1.00 98.44 110 ASP A O 1
ATOM 880 N N . ILE A 1 111 ? 19.319 3.195 -28.096 1.00 98.38 111 ILE A N 1
ATOM 881 C CA . ILE A 1 111 ? 20.531 3.983 -28.391 1.00 98.38 111 ILE A CA 1
ATOM 882 C C . ILE A 1 111 ? 21.734 3.062 -28.633 1.00 98.38 111 ILE A C 1
ATOM 884 O O . ILE A 1 111 ? 22.504 3.286 -29.575 1.00 98.38 111 ILE A O 1
ATOM 888 N N . HIS A 1 112 ? 21.894 2.007 -27.830 1.00 98.44 112 HIS A N 1
ATOM 889 C CA . HIS A 1 112 ? 22.963 1.025 -27.999 1.00 98.44 112 HIS A CA 1
ATOM 890 C C . HIS A 1 112 ? 22.819 0.288 -29.337 1.00 98.44 112 HIS A C 1
ATOM 892 O O . HIS A 1 112 ? 23.773 0.232 -30.116 1.00 98.44 112 HIS A O 1
ATOM 898 N N . ARG A 1 113 ? 21.605 -0.177 -29.667 1.00 98.38 113 ARG A N 1
ATOM 899 C CA . ARG A 1 113 ? 21.298 -0.864 -30.934 1.00 98.38 113 ARG A CA 1
ATOM 900 C C . ARG A 1 113 ? 21.558 0.024 -32.155 1.00 98.38 113 ARG A C 1
ATOM 902 O O . ARG A 1 113 ? 22.189 -0.419 -33.111 1.00 98.38 113 ARG A O 1
ATOM 909 N N . GLN A 1 114 ? 21.138 1.292 -32.118 1.00 98.19 114 GLN A N 1
ATOM 910 C CA . GLN A 1 114 ? 21.446 2.268 -33.174 1.00 98.19 114 GLN A CA 1
ATOM 911 C C . GLN A 1 114 ? 22.954 2.540 -33.289 1.00 98.19 114 GLN A C 1
ATOM 913 O O . GLN A 1 114 ? 23.486 2.652 -34.396 1.00 98.19 114 GLN A O 1
ATOM 918 N N . THR A 1 115 ? 23.662 2.614 -32.159 1.00 98.31 115 THR A N 1
ATOM 919 C CA . THR A 1 115 ? 25.118 2.808 -32.140 1.00 98.31 115 THR A CA 1
ATOM 920 C C . THR A 1 115 ? 25.850 1.623 -32.769 1.00 98.31 115 THR A C 1
ATOM 922 O O . THR A 1 115 ? 26.741 1.846 -33.589 1.00 98.31 115 THR A O 1
ATOM 925 N N . GLN A 1 116 ? 25.441 0.388 -32.460 1.00 97.94 116 GLN A N 1
ATOM 926 C CA . GLN A 1 116 ? 25.992 -0.826 -33.068 1.00 97.94 116 GLN A CA 1
ATOM 927 C C . GLN A 1 116 ? 25.775 -0.842 -34.589 1.00 97.94 116 GLN A C 1
ATOM 929 O O . GLN A 1 116 ? 26.749 -0.944 -35.332 1.00 97.94 116 GLN A O 1
ATOM 934 N N . LEU A 1 117 ? 24.542 -0.631 -35.066 1.00 97.94 117 LEU A N 1
ATOM 935 C CA . LEU A 1 117 ? 24.230 -0.585 -36.505 1.00 97.94 117 LEU A CA 1
ATOM 936 C C . LEU A 1 117 ? 25.067 0.469 -37.256 1.00 97.94 117 LEU A C 1
ATOM 938 O O . LEU A 1 117 ? 25.496 0.249 -38.390 1.00 97.94 117 LEU A O 1
ATOM 942 N N . ARG A 1 118 ? 25.348 1.616 -36.621 1.00 98.00 118 ARG A N 1
ATOM 943 C CA . ARG A 1 118 ? 26.218 2.656 -37.192 1.00 98.00 118 ARG A CA 1
ATOM 944 C C . ARG A 1 118 ? 27.691 2.231 -37.248 1.00 98.00 118 ARG A C 1
ATOM 946 O O . ARG A 1 118 ? 28.391 2.622 -38.181 1.00 98.00 118 ARG A O 1
ATOM 953 N N . LEU A 1 119 ? 28.172 1.455 -36.274 1.00 97.56 119 LEU A N 1
ATOM 954 C CA . LEU A 1 119 ? 29.528 0.894 -36.285 1.00 97.56 119 LEU A CA 1
ATOM 955 C C . LEU A 1 119 ? 29.672 -0.181 -37.371 1.00 97.56 119 LEU A C 1
ATOM 957 O O . LEU A 1 119 ? 30.616 -0.111 -38.151 1.00 97.56 119 LEU A O 1
ATOM 961 N N . GLU A 1 120 ? 28.702 -1.088 -37.495 1.00 97.62 120 GLU A N 1
ATOM 962 C CA . GLU A 1 120 ? 28.655 -2.117 -38.546 1.00 97.62 120 GLU A CA 1
ATOM 963 C C . GLU A 1 120 ? 28.643 -1.494 -39.955 1.00 97.62 120 GLU A C 1
ATOM 965 O O . GLU A 1 120 ? 29.416 -1.893 -40.828 1.00 97.62 120 GLU A O 1
ATOM 970 N N . ALA A 1 121 ? 27.837 -0.447 -40.172 1.00 97.25 121 ALA A N 1
ATOM 971 C CA . ALA A 1 121 ? 27.822 0.301 -41.432 1.00 97.25 121 ALA A CA 1
ATOM 972 C C . ALA A 1 121 ? 29.159 1.018 -41.721 1.00 97.25 121 ALA A C 1
ATOM 974 O O . ALA A 1 121 ? 29.606 1.066 -42.871 1.00 97.25 121 ALA A O 1
ATOM 975 N N . SER A 1 122 ? 29.820 1.549 -40.686 1.00 97.62 122 SER A N 1
ATOM 976 C CA . SER A 1 122 ? 31.149 2.164 -40.798 1.00 97.62 122 SER A CA 1
ATOM 977 C C . SER A 1 122 ? 32.223 1.131 -41.158 1.00 97.62 122 SER A C 1
ATOM 979 O O . SER A 1 122 ? 33.034 1.363 -42.056 1.00 97.62 122 SER A O 1
ATOM 981 N N . GLU A 1 123 ? 32.201 -0.046 -40.530 1.00 97.69 123 GLU A N 1
ATOM 982 C CA . GLU A 1 123 ? 33.120 -1.144 -40.842 1.00 97.69 123 GLU A CA 1
ATOM 983 C C . GLU A 1 123 ? 32.910 -1.679 -42.268 1.00 97.69 123 GLU A C 1
ATOM 985 O O . GLU A 1 123 ? 33.882 -1.872 -43.004 1.00 97.69 123 GLU A O 1
ATOM 990 N N . ALA A 1 124 ? 31.658 -1.845 -42.705 1.00 97.00 124 ALA A N 1
ATOM 991 C CA . ALA A 1 124 ? 31.337 -2.225 -44.080 1.00 97.00 124 ALA A CA 1
ATOM 992 C C . ALA A 1 124 ? 31.888 -1.211 -45.103 1.00 97.00 124 ALA A C 1
ATOM 994 O O . ALA A 1 124 ? 32.456 -1.609 -46.127 1.00 97.00 124 ALA A O 1
ATOM 995 N N . LEU A 1 125 ? 31.798 0.094 -44.812 1.00 96.88 125 LEU A N 1
ATOM 996 C CA . LEU A 1 125 ? 32.395 1.151 -45.633 1.00 96.88 125 LEU A CA 1
ATOM 997 C C . LEU A 1 125 ? 33.931 1.079 -45.637 1.00 96.88 125 LEU A C 1
ATOM 999 O O . LEU A 1 125 ? 34.535 1.114 -46.708 1.00 96.88 125 LEU A O 1
ATOM 1003 N N . VAL A 1 126 ? 34.575 0.927 -44.475 1.00 97.06 126 VAL A N 1
ATOM 1004 C CA . VAL A 1 126 ? 36.043 0.809 -44.366 1.00 97.06 126 VAL A CA 1
ATOM 1005 C C . VAL A 1 126 ? 36.561 -0.407 -45.137 1.00 97.06 126 VAL A C 1
ATOM 1007 O O . VAL A 1 126 ? 37.511 -0.285 -45.913 1.00 97.06 126 VAL A O 1
ATOM 1010 N N . ASN A 1 127 ? 35.922 -1.568 -44.992 1.00 96.69 127 ASN A N 1
ATOM 1011 C CA . ASN A 1 127 ? 36.303 -2.779 -45.718 1.00 96.69 127 ASN A CA 1
ATOM 1012 C C . ASN A 1 127 ? 36.067 -2.637 -47.235 1.00 96.69 127 ASN A C 1
ATOM 1014 O O . ASN A 1 127 ? 36.915 -3.057 -48.026 1.00 96.69 127 ASN A O 1
ATOM 1018 N N . SER A 1 128 ? 35.001 -1.945 -47.651 1.00 96.62 128 SER A N 1
ATOM 1019 C CA . SER A 1 128 ? 34.762 -1.600 -49.061 1.00 96.62 128 SER A CA 1
ATOM 1020 C C . SER A 1 128 ? 35.838 -0.664 -49.625 1.00 96.62 128 SER A C 1
ATOM 1022 O O . SER A 1 128 ? 36.332 -0.888 -50.731 1.00 96.62 128 SER A O 1
ATOM 1024 N N . LEU A 1 129 ? 36.252 0.362 -48.874 1.00 96.50 129 LEU A N 1
ATOM 1025 C CA . LEU A 1 129 ? 37.312 1.292 -49.279 1.00 96.50 129 LEU A CA 1
ATOM 1026 C C . LEU A 1 129 ? 38.669 0.586 -49.405 1.00 96.50 129 LEU A C 1
ATOM 1028 O O . LEU A 1 129 ? 39.362 0.776 -50.404 1.00 96.50 129 LEU A O 1
ATOM 1032 N N . ARG A 1 130 ? 39.017 -0.286 -48.447 1.00 95.75 130 ARG A N 1
ATOM 1033 C CA . ARG A 1 130 ? 40.230 -1.124 -48.509 1.00 95.75 130 ARG A CA 1
ATOM 1034 C C . ARG A 1 130 ? 40.234 -2.010 -49.755 1.00 95.75 130 ARG A C 1
ATOM 1036 O O . ARG A 1 130 ? 41.237 -2.052 -50.459 1.00 95.75 130 ARG A O 1
ATOM 1043 N N . HIS A 1 131 ? 39.109 -2.654 -50.071 1.00 93.81 131 HIS A N 1
ATOM 1044 C CA . HIS A 1 131 ? 39.000 -3.500 -51.259 1.00 93.81 131 HIS A CA 1
ATOM 1045 C C . HIS A 1 131 ? 39.139 -2.710 -52.573 1.00 93.81 131 HIS A C 1
ATOM 1047 O O . HIS A 1 131 ? 39.825 -3.163 -53.487 1.00 93.81 131 HIS A O 1
ATOM 1053 N N . ASN A 1 132 ? 38.543 -1.516 -52.670 1.00 93.19 132 ASN A N 1
ATOM 1054 C CA . ASN A 1 132 ? 38.705 -0.652 -53.845 1.00 93.19 132 ASN A CA 1
ATOM 1055 C C . ASN A 1 132 ? 40.160 -0.178 -54.012 1.00 93.19 132 ASN A C 1
ATOM 1057 O O . ASN A 1 132 ? 40.682 -0.206 -55.125 1.00 93.19 132 ASN A O 1
ATOM 1061 N N . LEU A 1 133 ? 40.844 0.185 -52.921 1.00 92.31 133 LEU A N 1
ATOM 1062 C CA . LEU A 1 133 ? 42.263 0.553 -52.958 1.00 92.31 133 LEU A CA 1
ATOM 1063 C C . LEU A 1 133 ? 43.144 -0.622 -53.419 1.00 92.31 133 LEU A C 1
ATOM 1065 O O . LEU A 1 133 ? 43.995 -0.441 -54.289 1.00 92.31 133 LEU A O 1
ATOM 1069 N N . ASP A 1 134 ? 42.894 -1.832 -52.911 1.00 91.44 134 ASP A N 1
ATOM 1070 C CA . ASP A 1 134 ? 43.559 -3.060 -53.366 1.00 91.44 134 ASP A CA 1
ATOM 1071 C C . ASP A 1 134 ? 43.312 -3.346 -54.857 1.00 91.44 134 ASP A C 1
ATOM 1073 O O . ASP A 1 134 ? 44.214 -3.827 -55.545 1.00 91.44 134 ASP A O 1
ATOM 1077 N N . GLN A 1 135 ? 42.115 -3.054 -55.382 1.00 88.00 135 GLN A N 1
ATOM 1078 C CA . GLN A 1 135 ? 41.836 -3.177 -56.816 1.00 88.00 135 GLN A CA 1
ATOM 1079 C C . GLN A 1 135 ? 42.630 -2.158 -57.641 1.00 88.00 135 GLN A C 1
ATOM 1081 O O . GLN A 1 135 ? 43.268 -2.556 -58.615 1.00 88.00 135 GLN A O 1
ATOM 1086 N N . GLU A 1 136 ? 42.622 -0.874 -57.266 1.00 84.56 136 GLU A N 1
ATOM 1087 C CA . GLU A 1 136 ? 43.372 0.181 -57.970 1.00 84.56 136 GLU A CA 1
ATOM 1088 C C . GLU A 1 136 ? 44.880 -0.112 -57.975 1.00 84.56 136 GLU A C 1
ATOM 1090 O O . GLU A 1 136 ? 45.509 -0.087 -59.033 1.00 84.56 136 GLU A O 1
ATOM 1095 N N . MET A 1 137 ? 45.449 -0.510 -56.831 1.00 81.94 137 MET A N 1
ATOM 1096 C CA . MET A 1 137 ? 46.863 -0.896 -56.719 1.00 81.94 137 MET A CA 1
ATOM 1097 C C . MET A 1 137 ? 47.229 -2.137 -57.549 1.00 81.94 137 MET A C 1
ATOM 1099 O O . MET A 1 137 ? 48.389 -2.307 -57.922 1.00 81.94 137 MET A O 1
ATOM 1103 N N . ARG A 1 138 ? 46.255 -2.999 -57.871 1.00 82.88 138 ARG A N 1
ATOM 1104 C CA . ARG A 1 138 ? 46.431 -4.163 -58.756 1.00 82.88 138 ARG A CA 1
ATOM 1105 C C . ARG A 1 138 ? 46.132 -3.863 -60.229 1.00 82.88 138 ARG A C 1
ATOM 1107 O O . ARG A 1 138 ? 46.349 -4.744 -61.063 1.00 82.88 138 ARG A O 1
ATOM 1114 N N . ARG A 1 139 ? 45.662 -2.660 -60.599 1.00 78.56 139 ARG A N 1
ATOM 1115 C CA . ARG A 1 139 ? 45.437 -2.315 -62.014 1.00 78.56 139 ARG A CA 1
ATOM 1116 C C . ARG A 1 139 ? 46.780 -2.170 -62.740 1.00 78.56 139 ARG A C 1
ATOM 1118 O O . ARG A 1 139 ? 47.547 -1.251 -62.437 1.00 78.56 139 ARG A O 1
ATOM 1125 N N . PRO A 1 140 ? 47.076 -3.018 -63.745 1.00 65.25 140 PRO A N 1
ATOM 1126 C CA . PRO A 1 140 ? 48.340 -2.935 -64.460 1.00 65.25 140 PRO A CA 1
ATOM 1127 C C . PRO A 1 140 ? 48.429 -1.590 -65.183 1.00 65.25 140 PRO A C 1
ATOM 1129 O O . PRO A 1 140 ? 47.552 -1.251 -65.981 1.00 65.25 140 PRO A O 1
ATOM 1132 N N . HIS A 1 141 ? 49.500 -0.839 -64.921 1.00 64.38 141 HIS A N 1
ATOM 1133 C CA . HIS A 1 141 ? 49.785 0.459 -65.536 1.00 64.38 141 HIS A CA 1
ATOM 1134 C C . HIS A 1 141 ? 50.153 0.288 -67.024 1.00 64.38 141 HIS A C 1
ATOM 1136 O O . HIS A 1 141 ? 51.310 0.373 -67.437 1.00 64.38 141 HIS A O 1
ATOM 1142 N N . LYS A 1 142 ? 49.150 -0.028 -67.848 1.00 56.44 142 LYS A N 1
ATOM 1143 C CA . LYS A 1 142 ? 49.307 -0.318 -69.274 1.00 56.44 142 LYS A CA 1
ATOM 1144 C C . LYS A 1 142 ? 49.514 0.966 -70.073 1.00 56.44 142 LYS A C 1
ATOM 1146 O O . LYS A 1 142 ? 48.545 1.634 -70.412 1.00 56.44 142 LYS A O 1
ATOM 1151 N N . ILE A 1 143 ? 50.776 1.233 -70.410 1.00 58.72 143 ILE A N 1
ATOM 1152 C CA . ILE A 1 143 ? 51.316 1.641 -71.728 1.00 58.72 143 ILE A CA 1
ATOM 1153 C C . ILE A 1 143 ? 52.646 2.379 -71.480 1.00 58.72 143 ILE A C 1
ATOM 1155 O O . ILE A 1 143 ? 52.637 3.452 -70.873 1.00 58.72 143 ILE A O 1
ATOM 1159 N N . PRO A 1 144 ? 53.793 1.869 -71.972 1.00 57.06 144 PRO A N 1
ATOM 1160 C CA . PRO A 1 144 ? 55.005 2.673 -72.083 1.00 57.06 144 PRO A CA 1
ATOM 1161 C C . PRO A 1 144 ? 54.721 3.888 -72.970 1.00 57.06 144 PRO A C 1
ATOM 1163 O O . PRO A 1 144 ? 54.202 3.734 -74.081 1.00 57.06 144 PRO A O 1
ATOM 1166 N N . ARG A 1 145 ? 55.043 5.098 -72.494 1.00 65.50 145 ARG A N 1
ATOM 1167 C CA . ARG A 1 145 ? 54.884 6.318 -73.299 1.00 65.50 145 ARG A CA 1
ATOM 1168 C C . ARG A 1 145 ? 55.678 6.154 -74.596 1.00 65.50 145 ARG A C 1
ATOM 1170 O O . ARG A 1 145 ? 56.872 5.867 -74.553 1.00 65.50 145 ARG A O 1
ATOM 1177 N N . GLN A 1 146 ? 55.008 6.317 -75.736 1.00 71.56 146 GLN A N 1
ATOM 1178 C CA . GLN A 1 146 ? 55.690 6.352 -77.029 1.00 71.56 146 GLN A CA 1
ATOM 1179 C C . GLN A 1 146 ? 56.710 7.502 -77.011 1.00 71.56 146 GLN A C 1
ATOM 1181 O O . GLN A 1 146 ? 56.358 8.588 -76.540 1.00 71.56 146 GLN A O 1
ATOM 1186 N N . PRO A 1 147 ? 57.948 7.286 -77.490 1.00 83.19 147 PRO A N 1
ATOM 1187 C CA . PRO A 1 147 ? 58.957 8.334 -77.508 1.00 83.19 147 PRO A CA 1
ATOM 1188 C C . PRO A 1 147 ? 58.511 9.512 -78.378 1.00 83.19 147 PRO A C 1
ATOM 1190 O O . PRO A 1 147 ? 57.764 9.352 -79.347 1.00 83.19 147 PRO A O 1
ATOM 1193 N N . CYS A 1 148 ? 58.982 10.708 -78.031 1.00 87.88 148 CYS A N 1
ATOM 1194 C CA . CYS A 1 148 ? 58.696 11.932 -78.760 1.00 87.88 148 CYS A CA 1
ATOM 1195 C C . CYS A 1 148 ? 59.076 11.790 -80.241 1.00 87.88 148 CYS A C 1
ATOM 1197 O O . CYS A 1 148 ? 60.246 11.627 -80.577 1.00 87.88 148 CYS A O 1
ATOM 1199 N N . LEU A 1 149 ? 58.094 11.915 -81.136 1.00 86.06 149 LEU A N 1
ATOM 1200 C CA . LEU A 1 149 ? 58.261 11.715 -82.581 1.00 86.06 149 LEU A CA 1
ATOM 1201 C C . LEU A 1 149 ? 59.201 12.727 -83.267 1.00 86.06 149 LEU A C 1
ATOM 1203 O O . LEU A 1 149 ? 59.496 12.557 -84.444 1.00 86.06 149 LEU A O 1
ATOM 1207 N N . TYR A 1 150 ? 59.667 13.764 -82.562 1.00 89.56 150 TYR A N 1
ATOM 1208 C CA . TYR A 1 150 ? 60.585 14.769 -83.108 1.00 89.56 150 TYR A CA 1
ATOM 1209 C C . TYR A 1 150 ? 62.049 14.590 -82.676 1.00 89.56 150 TYR A C 1
ATOM 1211 O O . TYR A 1 150 ? 62.942 15.047 -83.379 1.00 89.56 150 TYR A O 1
ATOM 1219 N N . CYS A 1 151 ? 62.318 13.941 -81.537 1.00 89.56 151 CYS A N 1
ATOM 1220 C CA . CYS A 1 151 ? 63.685 13.763 -81.015 1.00 89.56 151 CYS A CA 1
ATOM 1221 C C . CYS A 1 151 ? 63.941 12.400 -80.346 1.00 89.56 151 CYS A C 1
ATOM 1223 O O . CYS A 1 151 ? 64.953 12.216 -79.674 1.00 89.56 151 CYS A O 1
ATOM 1225 N N . SER A 1 152 ? 63.013 11.451 -80.488 1.00 88.19 152 SER A N 1
ATOM 1226 C CA . SER A 1 152 ? 63.047 10.091 -79.928 1.00 88.19 152 SER A CA 1
ATOM 1227 C C . SER A 1 152 ? 63.174 9.989 -78.397 1.00 88.19 152 SER A C 1
ATOM 1229 O O . SER A 1 152 ? 63.347 8.894 -77.865 1.00 88.19 152 SER A O 1
ATOM 1231 N N . SER A 1 153 ? 63.044 11.097 -77.659 1.00 84.44 153 SER A N 1
ATOM 1232 C CA . SER A 1 153 ? 63.128 11.103 -76.193 1.00 84.44 153 SER A CA 1
ATOM 1233 C C . SER A 1 153 ? 61.907 10.425 -75.547 1.00 84.44 153 SER A C 1
ATOM 1235 O O . SER A 1 153 ? 60.779 10.813 -75.854 1.00 84.44 153 SER A O 1
ATOM 1237 N N . PRO A 1 154 ? 62.074 9.473 -74.608 1.00 85.25 154 PRO A N 1
ATOM 1238 C CA . PRO A 1 154 ? 60.954 8.838 -73.903 1.00 85.25 154 PRO A CA 1
ATOM 1239 C C . PRO A 1 154 ? 60.341 9.718 -72.797 1.00 85.25 154 PRO A C 1
ATOM 1241 O O . PRO A 1 154 ? 59.321 9.353 -72.211 1.00 85.25 154 PRO A O 1
ATOM 1244 N N . HIS A 1 155 ? 60.960 10.858 -72.471 1.00 83.00 155 HIS A N 1
ATOM 1245 C CA . HIS A 1 155 ? 60.617 11.650 -71.284 1.00 83.00 155 HIS A CA 1
ATOM 1246 C C . HIS A 1 155 ? 59.475 12.655 -71.499 1.00 83.00 155 HIS A C 1
ATOM 1248 O O . HIS A 1 155 ? 58.833 13.059 -70.531 1.00 83.00 155 HIS A O 1
ATOM 1254 N N . HIS A 1 156 ? 59.190 13.040 -72.745 1.00 84.44 156 HIS A N 1
ATOM 1255 C CA . HIS A 1 156 ? 58.151 14.012 -73.093 1.00 84.44 156 HIS A CA 1
ATOM 1256 C C . HIS A 1 156 ? 57.341 13.555 -74.314 1.00 84.44 156 HIS A C 1
ATOM 1258 O O . HIS A 1 156 ? 57.765 12.678 -75.064 1.00 84.44 156 HIS A O 1
ATOM 1264 N N . ASN A 1 157 ? 56.154 14.132 -74.504 1.00 85.44 157 ASN A N 1
ATOM 1265 C CA . ASN A 1 157 ? 55.328 13.883 -75.689 1.00 85.44 157 ASN A CA 1
ATOM 1266 C C . ASN A 1 157 ? 55.616 14.945 -76.784 1.00 85.44 157 ASN A C 1
ATOM 1268 O O . ASN A 1 157 ? 56.244 15.959 -76.484 1.00 85.44 157 ASN A O 1
ATOM 1272 N N . PRO A 1 158 ? 55.155 14.770 -78.039 1.00 86.38 158 PRO A N 1
ATOM 1273 C CA . PRO A 1 158 ? 55.448 15.714 -79.125 1.00 86.38 158 PRO A CA 1
ATOM 1274 C C . PRO A 1 158 ? 54.944 17.156 -78.934 1.00 86.38 158 PRO A C 1
ATOM 1276 O O . PRO A 1 158 ? 55.452 18.052 -79.601 1.00 86.38 158 PRO A O 1
ATOM 1279 N N . LEU A 1 159 ? 53.963 17.417 -78.061 1.00 86.19 159 LEU A N 1
ATOM 1280 C CA . LEU A 1 159 ? 53.539 18.786 -77.737 1.00 86.19 159 LEU A CA 1
ATOM 1281 C C . LEU A 1 159 ? 54.607 19.524 -76.924 1.00 86.19 159 LEU A C 1
ATOM 1283 O O . LEU A 1 159 ? 54.971 20.646 -77.267 1.00 86.19 159 LEU A O 1
ATOM 1287 N N . ASP A 1 160 ? 55.170 18.846 -75.927 1.00 85.75 160 ASP A N 1
ATOM 1288 C CA . ASP A 1 160 ? 56.119 19.409 -74.958 1.00 85.75 160 ASP A CA 1
ATOM 1289 C C . ASP A 1 160 ? 57.581 19.377 -75.463 1.00 85.75 160 ASP A C 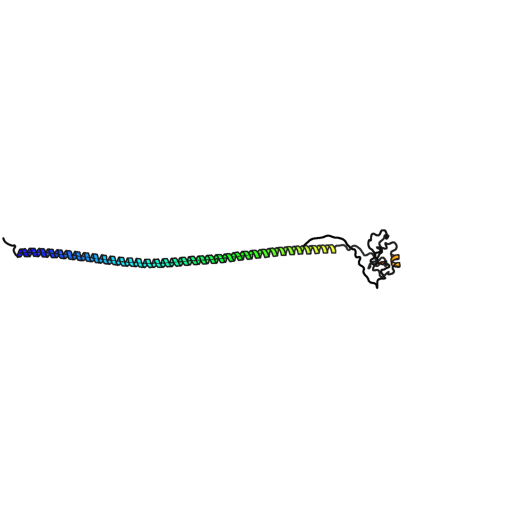1
ATOM 1291 O O . ASP A 1 160 ? 58.531 19.487 -74.687 1.00 85.75 160 ASP A O 1
ATOM 1295 N N . CYS A 1 161 ? 57.796 19.168 -76.768 1.00 88.12 161 CYS A N 1
ATOM 1296 C CA . CYS A 1 161 ? 59.128 18.982 -77.337 1.00 88.12 161 CYS A CA 1
ATOM 1297 C C . CYS A 1 161 ? 59.874 20.305 -77.547 1.00 88.12 161 CYS A C 1
ATOM 1299 O O . CYS A 1 161 ? 59.665 21.007 -78.539 1.00 88.12 161 CYS A O 1
ATOM 1301 N N . THR A 1 162 ? 60.812 20.600 -76.650 1.00 87.88 162 THR A N 1
ATOM 1302 C CA . THR A 1 162 ? 61.728 21.748 -76.751 1.00 87.88 162 THR A CA 1
ATOM 1303 C C . THR A 1 162 ? 62.924 21.505 -77.679 1.00 87.88 162 THR A C 1
ATOM 1305 O O . THR A 1 162 ? 63.578 22.462 -78.078 1.00 87.88 162 THR A O 1
ATOM 1308 N N . THR A 1 163 ? 63.216 20.252 -78.053 1.00 90.00 163 THR A N 1
ATOM 1309 C CA . THR A 1 163 ? 64.356 19.904 -78.928 1.00 90.00 163 THR A CA 1
ATOM 1310 C C . THR A 1 163 ? 64.135 20.316 -80.384 1.00 90.00 163 THR A C 1
ATOM 1312 O O . THR A 1 163 ? 65.078 20.715 -81.060 1.00 90.00 163 THR A O 1
ATOM 1315 N N . VAL A 1 164 ? 62.895 20.220 -80.870 1.00 87.88 164 VAL A N 1
ATOM 1316 C CA . VAL A 1 164 ? 62.498 20.682 -82.204 1.00 87.88 164 VAL A CA 1
ATOM 1317 C C . VAL A 1 164 ? 61.362 21.675 -82.021 1.00 87.88 164 VAL A C 1
ATOM 1319 O O . VAL A 1 164 ? 60.221 21.283 -81.772 1.00 87.88 164 VAL A O 1
ATOM 1322 N N . THR A 1 165 ? 61.687 22.960 -82.107 1.00 84.38 165 THR A N 1
ATOM 1323 C CA . THR A 1 165 ? 60.735 24.074 -81.993 1.00 84.38 165 THR A CA 1
ATOM 1324 C C . THR A 1 165 ? 60.130 24.447 -83.346 1.00 84.38 165 THR A C 1
ATOM 1326 O O . THR A 1 165 ? 58.920 24.643 -83.432 1.00 84.38 165 THR A O 1
ATOM 1329 N N . ASP A 1 166 ? 60.944 24.474 -84.407 1.00 86.06 166 ASP A N 1
ATOM 1330 C CA . ASP A 1 166 ? 60.517 24.821 -85.767 1.00 86.06 166 ASP A CA 1
ATOM 1331 C C . ASP A 1 166 ? 59.399 23.890 -86.273 1.00 86.06 166 ASP A C 1
ATOM 1333 O O . ASP A 1 166 ? 59.530 22.665 -86.338 1.00 86.06 166 ASP A O 1
ATOM 1337 N N . ARG A 1 167 ? 58.281 24.503 -86.662 1.00 86.88 167 ARG A N 1
ATOM 1338 C CA . ARG A 1 167 ? 57.057 23.842 -87.123 1.00 86.88 167 ARG A CA 1
ATOM 1339 C C . ARG A 1 167 ? 57.169 23.266 -88.528 1.00 86.88 167 ARG A C 1
ATOM 1341 O O . ARG A 1 167 ? 56.517 22.259 -88.798 1.00 86.88 167 ARG A O 1
ATOM 1348 N N . ALA A 1 168 ? 57.975 23.861 -89.406 1.00 83.94 168 ALA A N 1
ATOM 1349 C CA . ALA A 1 168 ? 58.267 23.294 -90.718 1.00 83.94 168 ALA A CA 1
ATOM 1350 C C . ALA A 1 168 ? 59.053 21.988 -90.544 1.00 83.94 168 ALA A C 1
ATOM 1352 O O . ALA A 1 168 ? 58.665 20.956 -91.096 1.00 83.94 168 ALA A O 1
ATOM 1353 N N . VAL A 1 169 ? 60.060 21.994 -89.661 1.00 87.81 169 VAL A N 1
ATOM 1354 C CA . VAL A 1 169 ? 60.816 20.790 -89.284 1.00 87.81 169 VAL A CA 1
ATOM 1355 C C . VAL A 1 169 ? 59.908 19.762 -88.596 1.00 87.81 169 VAL A C 1
ATOM 1357 O O . VAL A 1 169 ? 59.885 18.606 -89.013 1.00 87.81 169 VAL A O 1
ATOM 1360 N N . ARG A 1 170 ? 59.067 20.156 -87.624 1.00 91.31 170 ARG A N 1
ATOM 1361 C CA . ARG A 1 170 ? 58.051 19.255 -87.029 1.00 91.31 170 ARG A CA 1
ATOM 1362 C C . ARG A 1 170 ? 57.125 18.651 -88.089 1.00 91.31 170 ARG A C 1
ATOM 1364 O O . ARG A 1 170 ? 56.836 17.458 -88.025 1.00 91.31 170 ARG A O 1
ATOM 1371 N N . ARG A 1 171 ? 56.656 19.439 -89.065 1.00 87.00 171 ARG A N 1
ATOM 1372 C CA . ARG A 1 171 ? 55.767 18.958 -90.137 1.00 87.00 171 ARG A CA 1
ATOM 1373 C C . ARG A 1 171 ? 56.474 17.983 -91.080 1.00 87.00 171 ARG A C 1
ATOM 1375 O O . ARG A 1 171 ? 55.817 17.049 -91.540 1.00 87.00 171 ARG A O 1
ATOM 1382 N N . GLN A 1 172 ? 57.770 18.171 -91.326 1.00 87.38 172 GLN A N 1
ATOM 1383 C CA . GLN A 1 172 ? 58.608 17.264 -92.111 1.00 87.38 172 GLN A CA 1
ATOM 1384 C C . GLN A 1 172 ? 58.880 15.945 -91.367 1.00 87.38 172 GLN A C 1
ATOM 1386 O O . GLN A 1 172 ? 58.672 14.879 -91.938 1.00 87.38 172 GLN A O 1
ATOM 1391 N N . LEU A 1 173 ? 59.252 15.999 -90.081 1.00 88.88 173 LEU A N 1
ATOM 1392 C CA . LEU A 1 173 ? 59.540 14.819 -89.242 1.00 88.88 173 LEU A CA 1
ATOM 1393 C C . LEU A 1 173 ? 58.330 13.888 -89.033 1.00 88.88 173 LEU A C 1
ATOM 1395 O O . LEU A 1 173 ? 58.493 12.716 -88.704 1.00 88.88 173 LEU A O 1
ATOM 1399 N N . ILE A 1 174 ? 57.112 14.390 -89.241 1.00 87.00 174 ILE A N 1
ATOM 1400 C CA . ILE A 1 174 ? 55.874 13.593 -89.228 1.00 87.00 174 ILE A CA 1
ATOM 1401 C C . ILE A 1 174 ? 55.778 12.660 -90.441 1.00 87.00 174 ILE A C 1
ATOM 1403 O O . ILE A 1 174 ? 55.181 11.588 -90.322 1.00 87.00 174 ILE A O 1
ATOM 1407 N N . GLY A 1 175 ? 56.342 13.051 -91.590 1.00 85.25 175 GLY A N 1
ATOM 1408 C CA . GLY A 1 175 ? 56.158 12.347 -92.860 1.00 85.25 175 GLY A CA 1
ATOM 1409 C C . GLY A 1 175 ? 54.676 12.111 -93.172 1.00 85.25 175 GLY A C 1
ATOM 1410 O O . GLY A 1 175 ? 53.855 13.033 -93.078 1.00 85.25 175 GLY A O 1
ATOM 1411 N N . ASP A 1 176 ? 54.357 10.851 -93.471 1.00 84.31 176 ASP A N 1
ATOM 1412 C CA . ASP A 1 176 ? 53.029 10.354 -93.862 1.00 84.31 176 ASP A CA 1
ATOM 1413 C C . ASP A 1 176 ? 52.095 10.053 -92.670 1.00 84.31 176 ASP A C 1
ATOM 1415 O O . ASP A 1 176 ? 51.028 9.458 -92.832 1.00 84.31 176 ASP A O 1
ATOM 1419 N N . ARG A 1 177 ? 52.483 10.422 -91.441 1.00 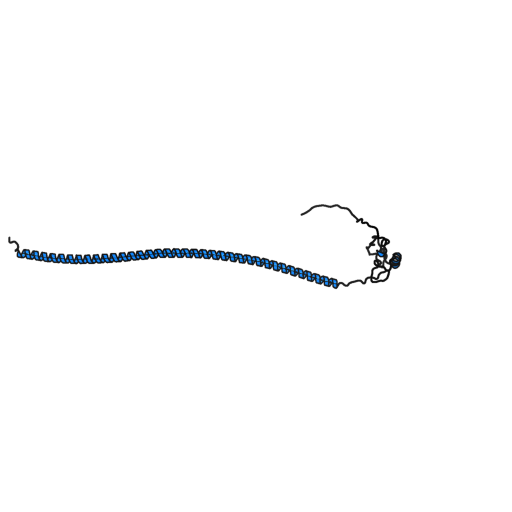87.19 177 ARG A N 1
ATOM 1420 C CA . ARG A 1 177 ? 51.628 10.267 -90.252 1.00 87.19 177 ARG A CA 1
ATOM 1421 C C . ARG A 1 177 ? 50.513 11.312 -90.229 1.00 87.19 177 ARG A C 1
ATOM 1423 O O . ARG A 1 177 ? 50.677 12.443 -90.686 1.00 87.19 177 ARG A O 1
ATOM 1430 N N . CYS A 1 178 ? 49.402 10.965 -89.586 1.00 89.69 178 CYS A N 1
ATOM 1431 C CA . CYS A 1 178 ? 48.242 11.835 -89.450 1.00 89.69 178 CYS A CA 1
ATOM 1432 C C . CYS A 1 178 ? 48.617 13.153 -88.767 1.00 89.69 178 CYS A C 1
ATOM 1434 O O . CYS A 1 178 ? 48.968 13.168 -87.585 1.00 89.69 178 CYS A O 1
ATOM 1436 N N . VAL A 1 179 ? 48.446 14.279 -89.459 1.00 89.69 179 VAL A N 1
ATOM 1437 C CA . VAL A 1 179 ? 48.735 15.604 -88.886 1.00 89.69 179 VAL A CA 1
ATOM 1438 C C . VAL A 1 179 ? 47.861 15.958 -87.680 1.00 89.69 179 VAL A C 1
ATOM 1440 O O . VAL A 1 179 ? 48.231 16.866 -86.947 1.00 89.69 179 VAL A O 1
ATOM 1443 N N . ASN A 1 180 ? 46.738 15.264 -87.437 1.00 91.00 180 ASN A N 1
ATOM 1444 C CA . ASN A 1 180 ? 45.846 15.526 -86.300 1.00 91.00 180 ASN A CA 1
ATOM 1445 C C . ASN A 1 180 ? 46.247 14.800 -85.000 1.00 91.00 180 ASN A C 1
ATOM 1447 O O . ASN A 1 180 ? 46.116 15.357 -83.912 1.00 91.00 180 ASN A O 1
ATOM 1451 N N . CYS A 1 181 ? 46.748 13.563 -85.083 1.00 88.06 181 CYS A N 1
ATOM 1452 C CA . CYS A 1 181 ? 47.047 12.739 -83.898 1.00 88.06 181 CYS A CA 1
ATOM 1453 C C . CYS A 1 181 ? 48.421 12.047 -83.917 1.00 88.06 181 CYS A C 1
ATOM 1455 O O . CYS A 1 181 ? 48.744 11.312 -82.986 1.00 88.06 181 CYS A O 1
ATOM 1457 N N . LEU A 1 182 ? 49.218 12.269 -84.967 1.00 88.38 182 LEU A N 1
ATOM 1458 C CA . LEU A 1 182 ? 50.560 11.717 -85.205 1.00 88.38 182 LEU A CA 1
ATOM 1459 C C . LEU A 1 182 ? 50.628 10.175 -85.343 1.00 88.38 182 LEU A C 1
ATOM 1461 O O . LEU A 1 182 ? 51.711 9.581 -85.401 1.00 88.38 182 LEU A O 1
ATOM 1465 N N . GLY A 1 183 ? 49.467 9.521 -85.438 1.00 85.69 183 GLY A N 1
ATOM 1466 C CA . GLY A 1 183 ? 49.327 8.087 -85.694 1.00 85.69 183 GLY A CA 1
ATOM 1467 C C . GLY A 1 183 ? 49.577 7.695 -87.155 1.00 85.69 183 GLY A C 1
ATOM 1468 O O . GLY A 1 183 ? 49.563 8.531 -88.056 1.00 85.69 183 GLY A O 1
ATOM 1469 N N . SER A 1 184 ? 49.790 6.400 -87.389 1.00 87.12 184 SER A N 1
ATOM 1470 C CA . SER A 1 184 ? 50.056 5.827 -88.717 1.00 87.12 184 SER A CA 1
ATOM 1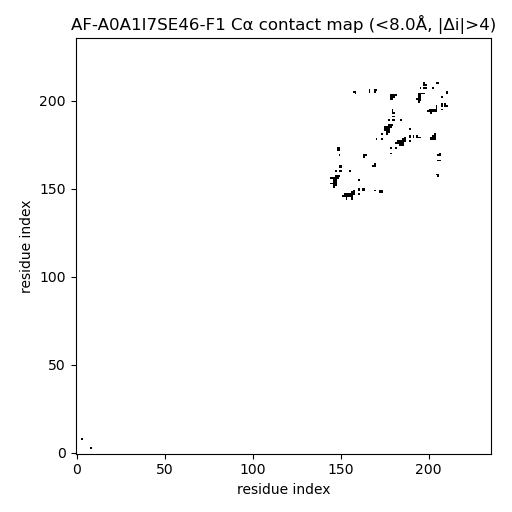471 C C . SER A 1 184 ? 48.765 5.637 -89.532 1.00 87.12 184 SER A C 1
ATOM 1473 O O . SER A 1 184 ? 48.248 4.527 -89.628 1.00 87.12 184 SER A O 1
ATOM 1475 N N . HIS A 1 185 ? 48.208 6.733 -90.047 1.00 88.31 185 HIS A N 1
ATOM 1476 C CA . HIS A 1 185 ? 47.074 6.794 -90.983 1.00 88.31 185 HIS A CA 1
ATOM 1477 C C . HIS A 1 185 ? 46.996 8.201 -91.601 1.00 88.31 185 HIS A C 1
ATOM 1479 O O . HIS A 1 185 ? 47.605 9.128 -91.073 1.00 88.31 185 HIS A O 1
ATOM 1485 N N . ASP A 1 186 ? 46.224 8.385 -92.674 1.00 87.81 186 ASP A N 1
ATOM 1486 C CA . ASP A 1 186 ? 45.947 9.715 -93.236 1.00 87.81 186 ASP A CA 1
ATOM 1487 C C . ASP A 1 186 ? 44.898 10.503 -92.416 1.00 87.81 186 ASP A C 1
ATOM 1489 O O . ASP A 1 186 ? 44.062 9.920 -91.720 1.00 87.81 186 ASP A O 1
ATOM 1493 N N . ILE A 1 187 ? 44.911 11.838 -92.523 1.00 85.50 187 ILE A N 1
ATOM 1494 C CA . ILE A 1 187 ? 43.954 12.741 -91.869 1.00 85.50 187 ILE A CA 1
ATOM 1495 C C . ILE A 1 187 ? 42.489 12.407 -92.201 1.00 85.50 187 ILE A C 1
ATOM 1497 O O . ILE A 1 187 ? 41.646 12.478 -91.306 1.00 85.50 187 ILE A O 1
ATOM 1501 N N . THR A 1 188 ? 42.178 12.000 -93.437 1.00 85.06 188 THR A N 1
ATOM 1502 C CA . THR A 1 188 ? 40.798 11.699 -93.867 1.00 85.06 188 THR A CA 1
ATOM 1503 C C . THR A 1 188 ? 40.206 10.482 -93.153 1.00 85.06 188 THR A C 1
ATOM 1505 O O . THR A 1 188 ? 39.009 10.451 -92.877 1.00 85.06 188 THR A O 1
ATOM 1508 N N . GLY A 1 189 ? 41.049 9.510 -92.791 1.00 84.12 189 GLY A N 1
ATOM 1509 C CA . GLY A 1 189 ? 40.681 8.311 -92.035 1.00 84.12 189 GLY A CA 1
ATOM 1510 C C . GLY A 1 189 ? 40.887 8.430 -90.522 1.00 84.12 189 GLY A C 1
ATOM 1511 O O . GLY A 1 189 ? 40.915 7.409 -89.835 1.00 84.12 189 GLY A O 1
ATOM 1512 N N . CYS A 1 190 ? 41.100 9.634 -89.982 1.00 88.31 190 CYS A N 1
ATOM 1513 C CA . CYS A 1 190 ? 41.516 9.792 -88.591 1.00 88.31 190 CYS A CA 1
ATOM 1514 C C . CYS A 1 190 ? 40.381 9.497 -87.583 1.00 88.31 190 CYS A C 1
ATOM 1516 O O . CYS A 1 190 ? 39.388 10.225 -87.548 1.00 88.31 190 CYS A O 1
ATOM 1518 N N . PRO A 1 191 ? 40.535 8.517 -86.665 1.00 87.25 191 PRO A N 1
ATOM 1519 C CA . PRO A 1 191 ? 39.542 8.243 -85.620 1.00 87.25 191 PRO A CA 1
ATOM 1520 C C . PRO A 1 191 ? 39.580 9.267 -84.469 1.00 87.25 191 PRO A C 1
ATOM 1522 O O . PRO A 1 191 ? 38.724 9.250 -83.582 1.00 87.25 191 PRO A O 1
ATOM 1525 N N . SER A 1 192 ? 40.580 10.156 -84.439 1.00 86.81 192 SER A N 1
ATOM 1526 C CA . SER A 1 192 ? 40.725 11.172 -83.397 1.00 86.81 192 SER A CA 1
ATOM 1527 C C . SER A 1 192 ? 39.820 12.370 -83.670 1.00 86.81 192 SER A C 1
ATOM 1529 O O . SER A 1 192 ? 40.159 13.237 -84.468 1.00 86.81 192 SER A O 1
ATOM 1531 N N . ARG A 1 193 ? 38.735 12.486 -82.897 1.00 86.50 193 ARG A N 1
ATOM 1532 C CA . ARG A 1 193 ? 37.886 13.693 -82.830 1.00 86.50 193 ARG A CA 1
ATOM 1533 C C . ARG A 1 193 ? 38.535 14.879 -82.093 1.00 86.50 193 ARG A C 1
ATOM 1535 O O . ARG A 1 193 ? 37.866 15.879 -81.852 1.00 86.50 193 ARG A O 1
ATOM 1542 N N . LYS A 1 194 ? 39.804 14.767 -81.678 1.00 87.50 194 LYS A N 1
ATOM 1543 C CA . LYS A 1 194 ? 40.544 15.890 -81.085 1.00 87.50 194 LYS A CA 1
ATOM 1544 C C . LYS A 1 194 ? 40.779 16.970 -82.137 1.00 87.50 194 LYS A C 1
ATOM 1546 O O . LYS A 1 194 ? 41.013 16.657 -83.302 1.00 87.50 194 LYS A O 1
ATOM 1551 N N . THR A 1 195 ? 40.776 18.214 -81.687 1.00 89.44 195 THR A N 1
ATOM 1552 C CA . THR A 1 195 ? 41.134 19.398 -82.465 1.00 89.44 195 THR A CA 1
ATOM 1553 C C . THR A 1 195 ? 42.290 20.133 -81.790 1.00 89.44 195 THR A C 1
ATOM 1555 O O . THR A 1 195 ? 42.628 19.865 -80.633 1.00 89.44 195 THR A O 1
ATOM 1558 N N . CYS A 1 196 ? 42.919 21.055 -82.515 1.00 90.00 196 CYS A N 1
ATOM 1559 C CA . CYS A 1 196 ? 43.989 21.894 -81.996 1.00 90.00 196 CYS A CA 1
ATOM 1560 C C . CYS A 1 196 ? 43.514 22.758 -80.816 1.00 90.00 196 CYS A C 1
ATOM 1562 O O . CYS A 1 196 ? 42.527 23.484 -80.939 1.00 90.00 196 CYS A O 1
ATOM 1564 N N . LEU A 1 197 ? 44.272 22.776 -79.714 1.00 87.75 197 LEU A N 1
ATOM 1565 C CA . LEU A 1 197 ? 43.928 23.571 -78.526 1.00 87.75 197 LEU A CA 1
ATOM 1566 C C . LEU A 1 197 ? 43.963 25.096 -78.761 1.00 87.75 197 LEU A C 1
ATOM 1568 O O . LEU A 1 197 ? 43.276 25.820 -78.050 1.00 87.75 197 LEU A O 1
ATOM 1572 N N . HIS A 1 198 ? 44.721 25.586 -79.751 1.00 88.25 198 HIS A N 1
ATOM 1573 C CA . HIS A 1 198 ? 44.847 27.026 -80.038 1.00 88.25 198 HIS A CA 1
ATOM 1574 C C . HIS A 1 198 ? 43.828 27.561 -81.056 1.00 88.25 198 HIS A C 1
ATOM 1576 O O . HIS A 1 198 ? 43.509 28.743 -81.024 1.00 88.25 198 HIS A O 1
ATOM 1582 N N . CYS A 1 199 ? 43.345 26.730 -81.990 1.00 90.75 199 CYS A N 1
ATOM 1583 C CA . CYS A 1 199 ? 42.518 27.199 -83.117 1.00 90.75 199 CYS A CA 1
ATOM 1584 C C . CYS A 1 199 ? 41.325 26.298 -83.474 1.00 90.75 199 CYS A C 1
ATOM 1586 O O . CYS A 1 199 ? 40.601 26.594 -84.418 1.00 90.75 199 CYS A O 1
ATOM 1588 N N . GLN A 1 200 ? 41.137 25.179 -82.767 1.00 89.31 200 GLN A N 1
ATOM 1589 C CA . GLN A 1 200 ? 40.048 24.210 -82.959 1.00 89.31 200 GLN A CA 1
ATOM 1590 C C . GLN A 1 200 ? 39.964 23.551 -84.358 1.00 89.31 200 G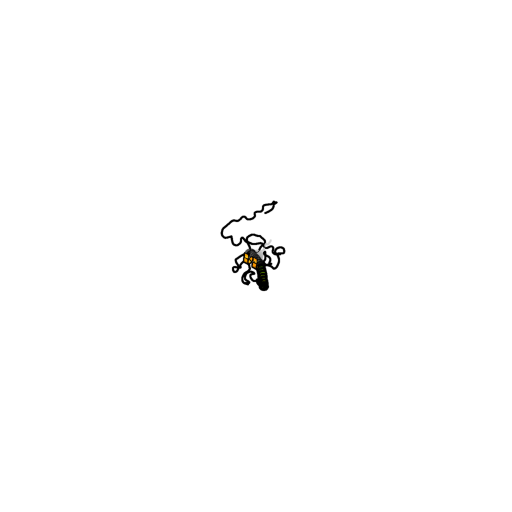LN A C 1
ATOM 1592 O O . GLN A 1 200 ? 39.067 22.747 -84.607 1.00 89.31 200 GLN A O 1
ATOM 1597 N N . ALA A 1 201 ? 40.933 23.792 -85.248 1.00 88.75 201 ALA A N 1
ATOM 1598 C CA . ALA A 1 201 ? 41.080 23.073 -86.512 1.00 88.75 201 ALA A CA 1
ATOM 1599 C C . ALA A 1 201 ? 41.638 21.646 -86.317 1.00 88.75 201 ALA A C 1
ATOM 1601 O O . ALA A 1 201 ? 42.187 21.304 -85.267 1.00 88.75 201 ALA A O 1
ATOM 1602 N N . TRP A 1 202 ? 41.521 20.805 -87.350 1.00 88.69 202 TRP A N 1
ATOM 1603 C CA . TRP A 1 202 ?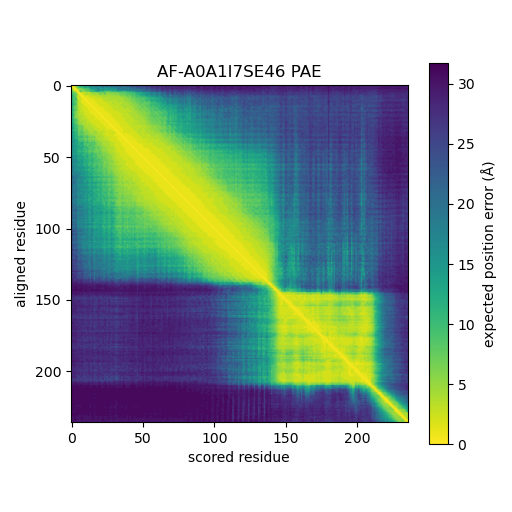 41.974 19.406 -87.346 1.00 88.69 202 TRP A CA 1
ATOM 1604 C C . TRP A 1 202 ? 43.484 19.280 -87.615 1.00 88.69 202 TRP A C 1
ATOM 1606 O O . TRP A 1 202 ? 43.919 18.829 -88.673 1.00 88.69 202 TRP A O 1
ATOM 1616 N N . HIS A 1 203 ? 44.297 19.689 -86.643 1.00 89.81 203 HIS A N 1
ATOM 1617 C CA . HIS A 1 203 ? 45.719 19.360 -86.582 1.00 89.81 203 HIS A CA 1
ATOM 1618 C C . HIS A 1 203 ? 46.195 19.227 -85.129 1.00 89.81 203 HIS A C 1
ATOM 1620 O O . HIS A 1 203 ? 45.628 19.814 -84.206 1.00 89.81 203 HIS A O 1
ATOM 1626 N N . HIS A 1 204 ? 47.286 18.490 -84.931 1.00 90.00 204 HIS A N 1
ATOM 1627 C CA . HIS A 1 204 ? 47.936 18.326 -83.642 1.00 90.00 204 HIS A CA 1
ATOM 1628 C C . HIS A 1 204 ? 48.491 19.673 -83.169 1.00 90.00 204 HIS A C 1
ATOM 1630 O O . HIS A 1 204 ? 49.140 20.389 -83.933 1.00 90.00 204 HIS A O 1
ATOM 1636 N N . THR A 1 205 ? 48.259 20.017 -81.902 1.00 90.06 205 THR A N 1
ATOM 1637 C CA . THR A 1 205 ? 48.533 21.350 -81.341 1.00 90.06 205 THR A CA 1
ATOM 1638 C C . THR A 1 205 ? 49.971 21.841 -81.584 1.00 90.06 205 THR A C 1
ATOM 1640 O O . THR A 1 205 ? 50.159 23.015 -81.888 1.00 90.06 205 THR A O 1
ATOM 1643 N N . SER A 1 206 ? 50.967 20.944 -81.579 1.00 86.19 206 SER A N 1
ATOM 1644 C CA . SER A 1 206 ? 52.390 21.250 -81.845 1.00 86.19 206 SER A CA 1
ATOM 1645 C C . SER A 1 206 ? 52.709 21.775 -83.256 1.00 86.19 206 SER A C 1
ATOM 1647 O O . SER A 1 206 ? 53.837 22.213 -83.491 1.00 86.19 206 SER A O 1
ATOM 1649 N N . LEU A 1 207 ? 51.755 21.702 -84.190 1.00 88.31 207 LEU A N 1
ATOM 1650 C CA . LEU A 1 207 ? 51.865 22.187 -85.571 1.00 88.31 207 LEU A CA 1
ATOM 1651 C C . LEU A 1 207 ? 51.088 23.487 -85.816 1.00 88.31 207 LEU A C 1
ATOM 1653 O O . LEU A 1 207 ? 51.069 23.976 -86.944 1.00 88.31 207 LEU A O 1
ATOM 1657 N N . CYS A 1 208 ? 50.388 24.014 -84.808 1.00 88.25 208 CYS A N 1
ATOM 1658 C CA . CYS A 1 208 ? 49.442 25.101 -85.017 1.00 88.25 208 CYS A CA 1
ATOM 1659 C C . CYS A 1 208 ? 50.137 26.406 -85.419 1.00 88.25 208 CYS A C 1
ATOM 1661 O O . CYS A 1 208 ? 50.930 26.906 -84.626 1.00 88.25 208 CYS A O 1
ATOM 1663 N N . PRO A 1 209 ? 49.776 27.043 -86.551 1.00 80.62 209 PRO A N 1
ATOM 1664 C CA . PRO A 1 209 ? 50.332 28.341 -86.931 1.00 80.62 209 PRO A CA 1
ATOM 1665 C C . PRO A 1 209 ? 50.160 29.444 -85.871 1.00 80.62 209 PRO A C 1
ATOM 1667 O O . PRO A 1 209 ? 50.989 30.346 -85.809 1.00 80.62 209 PRO A O 1
ATOM 1670 N N . LEU A 1 210 ? 49.153 29.356 -84.993 1.00 78.88 210 LEU A N 1
ATOM 1671 C CA . LEU A 1 210 ? 48.876 30.376 -83.969 1.00 78.88 210 LEU A CA 1
ATOM 1672 C C . LEU A 1 210 ? 49.635 30.174 -82.640 1.00 78.88 210 LEU A C 1
ATOM 1674 O O . LEU A 1 210 ? 49.678 31.083 -81.820 1.00 78.88 210 LEU A O 1
ATOM 1678 N N . GLY A 1 211 ? 50.245 29.007 -82.399 1.00 63.62 211 GLY A N 1
ATOM 1679 C CA . GLY A 1 211 ? 50.746 28.619 -81.063 1.00 63.62 211 GLY A CA 1
ATOM 1680 C C . GLY A 1 211 ? 51.995 29.349 -80.528 1.00 63.62 211 GLY A C 1
ATOM 1681 O O . GLY A 1 211 ? 52.439 29.022 -79.437 1.00 63.62 211 GLY A O 1
ATOM 1682 N N . ASP A 1 212 ? 52.559 30.300 -81.285 1.00 57.50 212 ASP A N 1
ATOM 1683 C CA . ASP A 1 212 ? 53.780 31.062 -80.934 1.00 57.50 212 ASP A CA 1
ATOM 1684 C C . ASP A 1 212 ? 53.471 32.575 -80.876 1.00 57.50 212 ASP A C 1
ATOM 1686 O O . ASP A 1 212 ? 54.338 33.387 -80.568 1.00 57.50 212 ASP A O 1
ATOM 1690 N N . SER A 1 213 ? 52.227 32.967 -81.178 1.00 52.59 213 SER A N 1
ATOM 1691 C CA . SER A 1 213 ? 51.756 34.351 -81.252 1.00 52.59 213 SER A CA 1
ATOM 1692 C C . SER A 1 213 ? 50.659 34.585 -80.210 1.00 52.59 213 SER A C 1
ATOM 1694 O O . SER A 1 213 ? 49.516 34.884 -80.553 1.00 52.59 213 SER A O 1
ATOM 1696 N N . SER A 1 214 ? 50.989 34.361 -78.933 1.00 45.38 214 SER A N 1
ATOM 1697 C CA . SER A 1 214 ? 50.064 34.578 -77.809 1.00 45.38 214 SER A CA 1
ATOM 1698 C C . SER A 1 214 ? 50.746 35.006 -76.499 1.00 45.38 214 SER A C 1
ATOM 1700 O O . SER A 1 214 ? 50.307 34.627 -75.413 1.00 45.38 214 SER A O 1
ATOM 1702 N N . SER A 1 215 ? 51.798 35.820 -76.586 1.00 47.47 215 SER A N 1
ATOM 1703 C CA . SER A 1 215 ? 51.961 36.927 -75.636 1.00 47.47 215 SER A CA 1
ATOM 1704 C C . SER A 1 215 ? 51.274 38.148 -76.248 1.00 47.47 215 SER A C 1
ATOM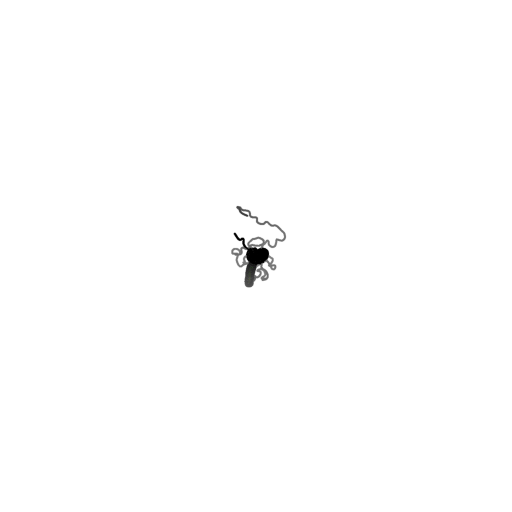 1706 O O . SER A 1 215 ? 51.481 38.420 -77.427 1.00 47.47 215 SER A O 1
ATOM 1708 N N . ASP A 1 216 ? 50.460 38.847 -75.460 1.00 43.97 216 ASP A N 1
ATOM 1709 C CA . ASP A 1 216 ? 49.710 40.049 -75.847 1.00 43.97 216 ASP A CA 1
ATOM 1710 C C . ASP A 1 216 ? 48.692 39.886 -76.992 1.00 43.97 216 ASP A C 1
ATOM 1712 O O . ASP A 1 216 ? 48.873 40.363 -78.108 1.00 43.97 216 ASP A O 1
ATOM 1716 N N . LEU A 1 217 ? 47.527 39.321 -76.656 1.00 42.53 217 LEU A N 1
ATOM 1717 C CA . LEU A 1 217 ? 46.310 40.140 -76.521 1.00 42.53 217 LEU A CA 1
ATOM 1718 C C . LEU A 1 217 ? 45.198 39.373 -75.781 1.00 42.53 217 LEU A C 1
ATOM 1720 O O . LEU A 1 217 ? 45.104 38.148 -75.850 1.00 42.53 217 LEU A O 1
ATOM 1724 N N . ARG A 1 218 ? 44.356 40.110 -75.051 1.00 48.47 218 ARG A N 1
ATOM 1725 C CA . ARG A 1 218 ? 43.129 39.600 -74.417 1.00 48.47 218 ARG A CA 1
ATOM 1726 C C . ARG A 1 218 ? 41.957 39.860 -75.366 1.00 48.47 218 ARG A C 1
ATOM 1728 O O . ARG A 1 218 ? 41.901 40.945 -75.928 1.00 48.47 218 ARG A O 1
ATOM 1735 N N . ASP A 1 219 ? 41.020 38.923 -75.503 1.00 37.56 219 ASP A N 1
ATOM 1736 C CA . ASP A 1 219 ? 39.734 39.027 -74.790 1.00 37.56 219 ASP A CA 1
ATOM 1737 C C . ASP A 1 219 ? 38.814 37.813 -75.012 1.00 37.56 219 ASP A C 1
ATOM 1739 O O . ASP A 1 219 ? 39.052 36.974 -75.881 1.00 37.56 219 ASP A O 1
ATOM 1743 N N . VAL A 1 220 ? 37.763 37.707 -74.192 1.00 47.53 220 VAL A N 1
ATOM 1744 C CA . VAL A 1 220 ? 36.772 36.617 -74.236 1.00 47.53 220 VAL A CA 1
ATOM 1745 C C . VAL A 1 220 ? 35.458 37.084 -74.866 1.00 47.53 220 VAL A C 1
ATOM 1747 O O . VAL A 1 220 ? 34.833 38.015 -74.364 1.00 47.53 220 VAL A O 1
ATOM 1750 N N . PRO A 1 221 ? 34.945 36.339 -75.859 1.00 40.50 221 PRO A N 1
ATOM 1751 C CA . PRO A 1 221 ? 33.504 36.172 -76.027 1.00 40.50 221 PRO A CA 1
ATOM 1752 C C . PRO A 1 221 ? 33.123 34.693 -75.859 1.00 40.50 221 PRO A C 1
ATOM 1754 O O . PRO A 1 221 ? 33.377 33.859 -76.729 1.00 40.50 221 PRO A O 1
ATOM 1757 N N . GLY A 1 222 ? 32.488 34.354 -74.734 1.00 38.81 222 GLY A N 1
ATOM 1758 C CA . GLY A 1 222 ? 31.863 33.040 -74.556 1.00 38.81 222 GLY A CA 1
ATOM 1759 C C . GLY A 1 222 ? 30.631 32.897 -75.465 1.00 38.81 222 GLY A C 1
ATOM 1760 O O . GLY A 1 222 ? 29.889 33.870 -75.622 1.00 38.81 222 GLY A O 1
ATOM 1761 N N . PRO A 1 223 ? 30.373 31.723 -76.074 1.00 43.31 223 PRO A N 1
ATOM 1762 C CA . PRO A 1 223 ? 29.270 31.552 -77.016 1.00 43.31 223 PRO A CA 1
ATOM 1763 C C . PRO A 1 223 ? 27.912 31.464 -76.302 1.00 43.31 223 PRO A C 1
ATOM 1765 O O . PRO A 1 223 ? 27.385 30.379 -76.052 1.00 43.31 223 PRO A O 1
ATOM 1768 N N . SER A 1 224 ? 27.314 32.621 -76.023 1.00 36.09 224 SER A N 1
ATOM 1769 C CA . SER A 1 224 ? 25.903 32.731 -75.649 1.00 36.09 224 SER A CA 1
ATOM 1770 C C . SER A 1 224 ? 25.011 32.100 -76.722 1.00 36.09 224 SER A C 1
ATOM 1772 O O . SER A 1 224 ? 25.040 32.510 -77.883 1.00 36.09 224 SER A O 1
ATOM 1774 N N . ARG A 1 225 ? 24.167 31.140 -76.331 1.00 40.25 225 ARG A N 1
ATOM 1775 C CA . ARG A 1 225 ? 23.048 30.656 -77.151 1.00 40.25 225 ARG A CA 1
ATOM 1776 C C . ARG A 1 225 ? 21.741 30.774 -76.374 1.00 40.25 225 ARG A C 1
ATOM 1778 O O . ARG A 1 225 ? 21.568 30.140 -75.338 1.00 40.25 225 ARG A O 1
ATOM 1785 N N . SER A 1 226 ? 20.846 31.596 -76.911 1.00 38.34 226 SER A N 1
ATOM 1786 C CA . SER A 1 226 ? 19.437 31.738 -76.529 1.00 38.34 226 SER A CA 1
ATOM 1787 C C . SER A 1 226 ? 18.725 30.373 -76.550 1.00 38.34 226 SER A C 1
ATOM 1789 O O . SER A 1 226 ? 19.062 29.514 -77.363 1.00 38.34 226 SER A O 1
ATOM 1791 N N . SER A 1 227 ? 17.850 30.080 -75.583 1.00 38.72 227 SER A N 1
ATOM 1792 C CA . SER A 1 227 ? 16.406 30.423 -75.572 1.00 38.72 227 SER A CA 1
ATOM 1793 C C . SER A 1 227 ? 15.637 29.793 -76.742 1.00 38.72 227 SER A C 1
ATOM 1795 O O . SER A 1 227 ? 15.998 30.013 -77.892 1.00 38.72 227 SER A O 1
ATOM 1797 N N . GLY A 1 228 ? 14.540 29.057 -76.549 1.00 32.47 228 GLY A N 1
ATOM 1798 C CA . GLY A 1 228 ? 13.777 28.691 -75.339 1.00 32.47 228 GLY A CA 1
ATOM 1799 C C . GLY A 1 228 ? 12.722 27.645 -75.760 1.00 32.47 228 GLY A C 1
ATOM 1800 O O . GLY A 1 228 ? 13.070 26.807 -76.592 1.00 32.47 228 GLY A O 1
ATOM 1801 N N . PRO A 1 229 ? 11.440 27.714 -75.343 1.00 45.69 229 PRO A N 1
ATOM 1802 C CA . PRO A 1 229 ? 10.834 28.412 -74.203 1.00 45.69 229 PRO A CA 1
ATOM 1803 C C . PRO A 1 229 ? 10.596 27.413 -73.041 1.00 45.69 229 PRO A C 1
ATOM 1805 O O . PRO A 1 229 ? 11.272 26.391 -72.974 1.00 45.69 229 PRO A O 1
ATOM 1808 N N . GLY A 1 230 ? 9.653 27.676 -72.129 1.00 34.78 230 GLY A N 1
ATOM 1809 C CA . GLY A 1 230 ? 9.276 26.717 -71.084 1.00 34.78 230 GLY A CA 1
ATOM 1810 C C . GLY A 1 230 ? 7.918 26.993 -70.432 1.00 34.78 230 GLY A C 1
ATOM 1811 O O . GLY A 1 230 ? 7.304 28.027 -70.675 1.00 34.78 230 GLY A O 1
ATOM 1812 N N . ASP A 1 231 ? 7.511 26.062 -69.572 1.00 38.41 231 ASP A N 1
ATOM 1813 C CA . ASP A 1 231 ? 6.376 26.085 -68.637 1.00 38.41 231 ASP A CA 1
ATOM 1814 C C . ASP A 1 231 ? 6.753 25.158 -67.451 1.00 38.41 231 ASP A C 1
ATOM 1816 O O . ASP A 1 231 ? 7.638 24.318 -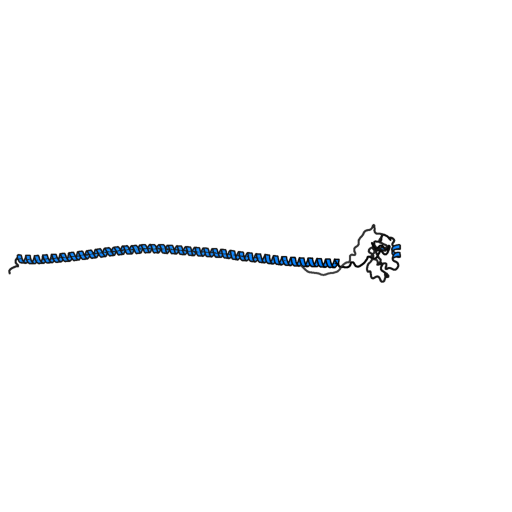67.609 1.00 38.41 231 ASP A O 1
ATOM 1820 N N . ARG A 1 232 ? 6.116 25.137 -66.272 1.00 38.28 232 ARG A N 1
ATOM 1821 C CA . ARG A 1 232 ? 5.404 26.133 -65.436 1.00 38.28 232 ARG A CA 1
ATOM 1822 C C . ARG A 1 232 ? 4.816 25.337 -64.256 1.00 38.28 232 ARG A C 1
ATOM 1824 O O . ARG A 1 232 ? 4.036 24.432 -64.521 1.00 38.28 232 ARG A O 1
ATOM 1831 N N . TYR A 1 233 ? 5.065 25.754 -63.002 1.00 36.50 233 TYR A N 1
ATOM 1832 C CA . TYR A 1 233 ? 4.436 25.215 -61.765 1.00 36.50 233 TYR A CA 1
ATOM 1833 C C . TYR A 1 233 ? 4.759 23.724 -61.456 1.00 36.50 233 TYR A C 1
ATOM 1835 O O . TYR A 1 233 ? 5.001 22.940 -62.360 1.00 36.50 233 TYR A O 1
ATOM 1843 N N . THR A 1 234 ? 4.783 23.213 -60.218 1.00 42.81 234 THR A N 1
ATOM 1844 C CA . THR A 1 234 ? 4.787 23.786 -58.841 1.00 42.81 234 THR A CA 1
ATOM 1845 C C . THR A 1 234 ? 6.110 23.332 -58.145 1.00 42.81 234 THR A C 1
ATOM 1847 O O . THR A 1 234 ? 7.032 22.974 -58.871 1.00 42.81 234 THR A O 1
ATOM 1850 N N . SER A 1 235 ? 6.379 23.329 -56.828 1.00 43.66 235 SER A N 1
ATOM 1851 C CA . SER A 1 235 ? 5.619 23.598 -55.589 1.00 43.66 235 SER A CA 1
ATOM 1852 C C . SER A 1 235 ? 6.576 23.902 -54.415 1.00 43.66 235 SER A C 1
ATOM 1854 O O . SER A 1 235 ? 7.785 23.781 -54.595 1.00 43.66 235 SER A O 1
ATOM 1856 N N . SER A 1 236 ? 5.993 24.175 -53.236 1.00 43.75 236 SER A N 1
ATOM 1857 C CA . SER A 1 236 ? 6.585 24.121 -51.877 1.00 43.75 236 SER A CA 1
ATOM 1858 C C . SER A 1 236 ? 7.831 24.973 -51.611 1.00 43.75 236 SER A C 1
ATOM 1860 O O . SER A 1 236 ? 8.953 24.435 -51.698 1.00 43.75 236 SER A O 1
#

Foldseek 3Di:
DDDDDPVVVVVVVVVVVVVVVVVVVVVVVVVVVVVVVVVVVVVVVVVVVVVVVVVVVVVVVVVVVVVVVVVVVVVVVVVVVVVVVVVVVVVVVVVVVVVVVVVVVVVVVVVVVVVVVVVVVVVVVVVVVVVVVVVVVPPPPDDQQQAALLPRHSPDHVQPDPPDLDLVSVVVSLPQADQQPSHNDHVVPDPDPDAAPQPRHRGDVSNDPCNVPPDDDDDDDDDDDDDDDDDDDDDD

Solvent-accessible surface area (backbone atoms only — not comparable to full-atom values): 14039 Å² total; per-residue (Å²): 133,86,74,83,53,71,71,56,57,49,56,50,54,50,53,52,51,53,52,51,49,53,50,52,52,53,51,51,52,52,49,53,51,52,50,53,54,49,52,50,54,50,52,52,55,46,54,52,48,55,51,51,52,47,54,54,49,55,50,51,52,56,48,55,51,49,57,46,50,54,49,53,52,50,52,53,56,47,53,52,51,54,50,53,49,52,54,50,54,52,48,52,52,51,54,49,51,52,51,53,50,56,52,50,50,52,52,50,52,50,52,49,52,54,52,49,55,54,48,53,53,48,50,54,50,52,54,49,52,54,52,51,51,55,48,59,76,63,54,76,87,85,67,84,68,68,44,12,73,77,74,65,42,65,88,44,49,62,70,75,39,78,90,58,72,56,45,68,58,53,57,55,61,48,61,79,29,11,63,41,76,69,42,97,42,51,63,92,76,52,87,68,88,65,50,14,85,84,75,65,44,82,31,28,52,64,63,44,91,63,73,82,73,73,78,89,78,88,87,86,81,77,88,83,73,82,86,80,87,90,86,80,89,89,82,137

Organism: Bursaphelenchus xylophilus (NCBI:txid6326)